Protein AF-A0A938N6X1-F1 (afdb_monomer_lite)

Foldseek 3Di:
DQDAQDPPPSHRDAVVVAFDDWQFKWFAALPPGDTDWQHDPRRHDPPQWDQDPPPRDIDGSRNTHIDTHVVCVVVPPQLDAQLLPDPPDDNVVSLVVNVVCCVPPVPSNVVNDDPDDDPVSVVSSVCVVLVVLVVVLVVVLVVLVVVVVVVVVVPVPDDPDDDPCPVVSVVVNCCSNVVSVVVSVVVVVVVVVCCVVVPPPVVPPPDPPPPPPPPDPDDDDDDDDDDDDDDDDDDPPPPVVVVVVVVVVVVVVVCVVVVVVVVVDDDDPDDPPPPVCVVPPPPVVVVVVVPPPPPPPVVVVVVVCVVVVVVVVVVVVVVVVVVVD

pLDDT: mean 72.82, std 18.48, range [34.38, 98.12]

Radius of gyration: 33.14 Å; chains: 1; bounding box: 89×48×92 Å

Sequence (325 aa):
MRPGPCPECGEPFNPRTAVFERFSAHFCCPHCLEAYWGNGTDGLPDPPEFTCARCSGAVRLEEMVLRPAPGQEGREIRMDLHPFENATKGTLRRTWNTISMAISDPVRLGRSLPPRPDLMQAAIFVAIIVGVGVCTSLIPTIVGLVFQLIAVGSIDVLSMQRSDGEWMIFALSGATVVGPMLYLGVLAVLVAFVLCIVQPRERDAPMPEHVAQSSEPSAQTSELGAPTSEHAAPARDHVGARRELILRRVAACWCYASGVAALGALPCVGACALPLVVFMAPRVLFEQLAGVGVLKRTTAKILTLVCTGLVLATIVWMFFAVAMN

Secondary structure (DSSP, 8-state):
-PPPPPTTT-PPP-GGG----TTSEEEE-TTT--EEE--STTSS-SSSEEE-TTT--EEEGGGPEEEEPTT-TT----SS--GGG-TTS-HHHHHHHHHHHHHH-HHHHHHTS-SS--HHHHHHHHHHHHHHHHHHHHHHHHHHHHHHHHHHHHHTTT-----TTHHHHHHHHHHHHHHHHHHHHHHHHHHHHHHHHHS--GGGS--------------------------------HHHHHHHHHHHHHHHHHHHHHHHHHHT--S-TTS---TTSTTT-TTHHHHHHTTSTTS-HHHHHHHHHHHHHHHHHHHHHHHHHHHT-

Structure (mmCIF, N/CA/C/O backbone):
data_AF-A0A938N6X1-F1
#
_entry.id   AF-A0A938N6X1-F1
#
loop_
_atom_site.group_PDB
_atom_site.id
_atom_site.type_symbol
_atom_site.label_atom_id
_atom_site.label_alt_id
_atom_site.label_comp_id
_atom_site.label_asym_id
_atom_site.label_entity_id
_atom_site.label_seq_id
_atom_site.pdbx_PDB_ins_code
_atom_site.Cartn_x
_atom_site.Cartn_y
_atom_site.Cartn_z
_atom_site.occupancy
_atom_site.B_iso_or_equiv
_atom_site.auth_seq_id
_atom_site.auth_comp_id
_atom_site.auth_asym_id
_atom_site.auth_atom_id
_atom_site.pdbx_PDB_model_num
ATOM 1 N N . MET A 1 1 ? -24.170 0.163 20.188 1.00 54.47 1 MET A N 1
ATOM 2 C CA . MET A 1 1 ? -24.640 -1.180 19.785 1.00 54.47 1 MET A CA 1
ATOM 3 C C . MET A 1 1 ? -23.511 -2.156 20.039 1.00 54.47 1 MET A C 1
ATOM 5 O O . MET A 1 1 ? -22.367 -1.736 19.907 1.00 54.47 1 MET A O 1
ATOM 9 N N . ARG A 1 2 ? -23.795 -3.410 20.419 1.00 66.69 2 ARG A N 1
ATOM 10 C CA . ARG A 1 2 ? -22.747 -4.439 20.367 1.00 66.69 2 ARG A CA 1
ATOM 11 C C . ARG A 1 2 ? -22.293 -4.552 18.907 1.00 66.69 2 ARG A C 1
ATOM 13 O O . ARG A 1 2 ? -23.175 -4.607 18.046 1.00 66.69 2 ARG A O 1
ATOM 20 N N . PRO A 1 3 ? -20.984 -4.512 18.615 1.00 72.06 3 PRO A N 1
ATOM 21 C CA . PRO A 1 3 ? -20.513 -4.785 17.267 1.00 72.06 3 PRO A CA 1
ATOM 22 C C . PRO A 1 3 ? -21.060 -6.152 16.843 1.00 72.06 3 PRO A C 1
ATOM 24 O O . PRO A 1 3 ? -21.017 -7.111 17.616 1.00 72.06 3 PRO A O 1
ATOM 27 N N . GLY A 1 4 ? -21.676 -6.205 15.661 1.00 77.69 4 GLY A N 1
ATOM 28 C CA . GLY A 1 4 ? -22.181 -7.457 15.108 1.00 77.69 4 GLY A CA 1
ATOM 29 C C . GLY A 1 4 ? -21.041 -8.453 14.858 1.00 77.69 4 GLY A C 1
ATOM 30 O O . GLY A 1 4 ? -19.868 -8.069 14.913 1.00 77.69 4 GLY A O 1
ATOM 31 N N . PRO A 1 5 ? -21.364 -9.726 14.577 1.00 81.75 5 PRO A N 1
ATOM 32 C CA . PRO A 1 5 ? -20.367 -10.668 14.083 1.00 81.75 5 PRO A CA 1
ATOM 33 C C . PRO A 1 5 ? -19.653 -10.086 12.858 1.00 81.75 5 PRO A C 1
ATOM 35 O O . PRO A 1 5 ? -20.256 -9.358 12.062 1.00 81.75 5 PRO A O 1
ATOM 38 N N . CYS A 1 6 ? -18.362 -10.385 12.726 1.00 72.25 6 CYS A N 1
ATOM 39 C CA . CYS A 1 6 ? -17.561 -9.916 11.604 1.00 72.25 6 CYS A CA 1
ATOM 40 C C . CYS A 1 6 ? -18.217 -10.355 10.280 1.00 72.25 6 CYS A C 1
ATOM 42 O O . CYS A 1 6 ? -18.489 -11.545 10.119 1.00 72.25 6 CYS A O 1
ATOM 44 N N . PRO A 1 7 ? -18.463 -9.450 9.314 1.00 68.44 7 PRO A N 1
ATOM 45 C CA . PRO A 1 7 ? -19.134 -9.810 8.065 1.00 68.44 7 PRO A CA 1
ATOM 46 C C . PRO A 1 7 ? -18.300 -10.749 7.180 1.00 68.44 7 PRO A C 1
ATOM 48 O O . PRO A 1 7 ? -18.860 -11.396 6.302 1.00 68.44 7 PRO A O 1
ATOM 51 N N . GLU A 1 8 ? -16.980 -10.836 7.396 1.00 63.03 8 GLU A N 1
ATOM 52 C CA . GLU A 1 8 ? -16.100 -11.719 6.622 1.00 63.03 8 GLU A CA 1
ATOM 53 C C . GLU A 1 8 ? -16.054 -13.157 7.160 1.00 63.03 8 GLU A C 1
ATOM 55 O O . GLU A 1 8 ? -16.122 -14.098 6.374 1.00 63.03 8 GLU A O 1
ATOM 60 N N . CYS A 1 9 ? -15.939 -13.349 8.480 1.00 81.81 9 CYS A N 1
ATOM 61 C CA . CYS A 1 9 ? -15.772 -14.683 9.079 1.00 81.81 9 CYS A CA 1
ATOM 62 C C . CYS A 1 9 ? -16.961 -15.158 9.927 1.00 81.81 9 CYS A C 1
ATOM 64 O O . CYS A 1 9 ? -17.004 -16.324 10.309 1.00 81.81 9 CYS A O 1
ATOM 66 N N . GLY A 1 10 ? -17.917 -14.283 10.246 1.00 87.56 10 GLY A N 1
ATOM 67 C CA . GLY A 1 10 ? -19.046 -14.583 11.133 1.00 87.56 10 GLY A CA 1
ATOM 68 C C . GLY A 1 10 ? -18.677 -14.705 12.616 1.00 87.56 10 GLY A C 1
ATOM 69 O O . GLY A 1 10 ? -19.560 -14.913 13.446 1.00 87.56 10 GLY A O 1
ATOM 70 N N . GLU A 1 11 ? -17.398 -14.562 12.969 1.00 86.00 11 GLU A N 1
ATOM 71 C CA . GLU A 1 11 ? -16.931 -14.671 14.349 1.00 86.00 11 GLU A CA 1
ATOM 72 C C . GLU A 1 11 ? -17.380 -13.446 15.168 1.00 86.00 11 GLU A C 1
ATOM 74 O O . GLU A 1 11 ? -17.342 -12.314 14.659 1.00 86.00 11 GLU A O 1
ATOM 79 N N . PRO A 1 12 ? -17.853 -13.629 16.417 1.00 86.31 12 PRO A N 1
ATOM 80 C CA . PRO A 1 12 ? -18.215 -12.510 17.274 1.00 86.31 12 PRO A CA 1
ATOM 81 C C . PRO A 1 12 ? -16.991 -11.633 17.549 1.00 86.31 12 PRO A C 1
ATOM 83 O O . PRO A 1 12 ? -15.890 -12.125 17.786 1.00 86.31 12 PRO A O 1
ATOM 86 N N . PHE A 1 13 ? -17.190 -10.316 17.536 1.00 86.56 13 PHE A N 1
ATOM 87 C CA . PHE A 1 13 ? -16.120 -9.369 17.822 1.00 86.56 13 PHE A CA 1
ATOM 88 C C . PHE A 1 13 ? -15.574 -9.574 19.245 1.00 86.56 13 PHE A C 1
ATOM 90 O O . PHE A 1 13 ? -16.317 -9.430 20.217 1.00 86.56 13 PHE A O 1
ATOM 97 N N . ASN A 1 14 ? -14.276 -9.870 19.363 1.00 89.44 14 ASN A N 1
ATOM 98 C CA . ASN A 1 14 ? -13.581 -9.996 20.641 1.00 89.44 14 ASN A CA 1
ATOM 99 C C . ASN A 1 14 ? -12.681 -8.767 20.888 1.00 89.44 14 ASN A C 1
ATOM 101 O O . ASN A 1 14 ? -11.681 -8.593 20.189 1.00 89.44 14 ASN A O 1
ATOM 105 N N . PRO A 1 15 ? -12.973 -7.924 21.895 1.00 90.88 15 PRO A N 1
ATOM 106 C CA . PRO A 1 15 ? -12.164 -6.742 22.185 1.00 90.88 15 PRO A CA 1
ATOM 107 C C . PRO A 1 15 ? -10.729 -7.074 22.612 1.00 90.88 15 PRO A C 1
ATOM 109 O O . PRO A 1 15 ? -9.846 -6.249 22.414 1.00 90.88 15 PRO A O 1
ATOM 112 N N . ARG A 1 16 ? -10.470 -8.271 23.164 1.00 90.88 16 ARG A N 1
ATOM 113 C CA . ARG A 1 16 ? -9.125 -8.669 23.624 1.00 90.88 16 ARG A CA 1
ATOM 114 C C . ARG A 1 16 ? -8.123 -8.869 22.499 1.00 90.88 16 ARG A C 1
ATOM 116 O O . ARG A 1 16 ? -6.926 -8.776 22.737 1.00 90.88 16 ARG A O 1
ATOM 123 N N . THR A 1 17 ? -8.597 -9.206 21.304 1.00 87.31 17 THR A N 1
ATOM 124 C CA . THR A 1 17 ? -7.723 -9.426 20.144 1.00 87.31 17 THR A CA 1
ATOM 125 C C . THR A 1 17 ? -7.447 -8.136 19.380 1.00 87.31 17 THR A C 1
ATOM 127 O O . THR A 1 17 ? -6.615 -8.130 18.476 1.00 87.31 17 THR A O 1
ATOM 130 N N . ALA A 1 18 ? -8.153 -7.053 19.708 1.00 86.00 18 ALA A N 1
ATOM 131 C CA . ALA A 1 18 ? -7.976 -5.754 19.084 1.00 86.00 18 ALA A CA 1
ATOM 132 C C . ALA A 1 18 ? -7.011 -4.891 19.909 1.00 86.00 18 ALA A C 1
ATOM 134 O O . ALA A 1 18 ? -7.101 -4.833 21.133 1.00 86.00 18 ALA A O 1
ATOM 135 N N . VAL A 1 19 ? -6.101 -4.200 19.220 1.00 85.56 19 VAL A N 1
ATOM 136 C CA . VAL A 1 19 ? -5.216 -3.194 19.818 1.00 85.56 19 VAL A CA 1
ATOM 137 C C . VAL A 1 19 ? -5.804 -1.821 19.527 1.00 85.56 19 VAL A C 1
ATOM 139 O O . VAL A 1 19 ? -6.083 -1.498 18.370 1.00 85.56 19 VAL A O 1
ATOM 142 N N . PHE A 1 20 ? -5.985 -1.014 20.568 1.00 89.25 20 PHE A N 1
ATOM 143 C CA . PHE A 1 20 ? -6.522 0.337 20.454 1.00 89.25 20 PHE A CA 1
ATOM 144 C C . PHE A 1 20 ? -5.433 1.366 20.764 1.00 89.25 20 PHE A C 1
ATOM 146 O O . PHE A 1 20 ? -4.542 1.145 21.583 1.00 89.25 20 PHE A O 1
ATOM 153 N N . GLU A 1 21 ? -5.507 2.538 20.134 1.00 87.81 21 GLU A N 1
ATOM 154 C CA . GLU A 1 21 ? -4.720 3.686 20.590 1.00 87.81 21 GLU A CA 1
ATOM 155 C C . GLU A 1 21 ? -5.235 4.092 21.984 1.00 87.81 21 GLU A C 1
ATOM 157 O O . GLU A 1 21 ? -6.446 4.067 22.235 1.00 87.81 21 GLU A O 1
ATOM 162 N N . ARG A 1 22 ? -4.345 4.437 22.923 1.00 93.31 22 ARG A N 1
ATOM 163 C CA . ARG A 1 22 ? -4.772 4.814 24.282 1.00 93.31 22 ARG A CA 1
ATOM 164 C C . ARG A 1 22 ? -5.777 5.959 24.228 1.00 93.31 22 ARG A C 1
ATOM 166 O O . ARG A 1 22 ? -5.583 6.921 23.490 1.00 93.31 22 ARG A O 1
ATOM 173 N N . PHE A 1 23 ? -6.837 5.846 25.024 1.00 92.44 23 PHE A N 1
ATOM 174 C CA . PHE A 1 23 ? -7.937 6.817 25.072 1.00 92.44 23 PHE A CA 1
ATOM 175 C C . PHE A 1 23 ? -8.712 7.008 23.751 1.00 92.44 23 PHE A C 1
ATOM 177 O O . PHE A 1 23 ? -9.479 7.959 23.632 1.00 92.44 23 PHE A O 1
ATOM 184 N N . SER A 1 24 ? -8.559 6.127 22.756 1.00 90.06 24 SER A N 1
ATOM 185 C CA . SER A 1 24 ? -9.310 6.236 21.490 1.00 90.06 24 SER A CA 1
ATOM 186 C C . SER A 1 24 ? -10.722 5.648 21.554 1.00 90.06 24 SER A C 1
ATOM 188 O O . SER A 1 24 ? -11.599 6.054 20.788 1.00 90.06 24 SER A O 1
ATOM 190 N N . ALA A 1 25 ? -10.963 4.725 22.487 1.00 92.94 25 ALA A N 1
ATOM 191 C CA . ALA A 1 25 ? -12.238 4.048 22.667 1.00 92.94 25 ALA A CA 1
ATOM 192 C C . ALA A 1 25 ? -12.716 4.115 24.125 1.00 92.94 25 ALA A C 1
ATOM 194 O O . ALA A 1 25 ? -11.935 4.023 25.076 1.00 92.94 25 ALA A O 1
ATOM 195 N N . HIS A 1 26 ? -14.028 4.257 24.277 1.00 94.69 26 HIS A N 1
ATOM 196 C CA . HIS A 1 26 ? -14.768 4.055 25.511 1.00 94.69 26 HIS A CA 1
ATOM 197 C C . HIS A 1 26 ? -15.289 2.625 25.566 1.00 94.69 26 HIS A C 1
ATOM 199 O O . HIS A 1 26 ? -15.978 2.159 24.655 1.00 94.69 26 HIS A O 1
ATOM 205 N N . PHE A 1 27 ? -15.034 1.967 26.685 1.00 95.94 27 PHE A N 1
ATOM 206 C CA . PHE A 1 27 ? -15.600 0.673 27.018 1.00 95.94 27 PHE A CA 1
ATOM 207 C C . PHE A 1 27 ? -16.792 0.928 27.935 1.00 95.94 27 PHE A C 1
ATOM 209 O O . PHE A 1 27 ? -16.629 1.267 29.105 1.00 95.94 27 PHE A O 1
ATOM 216 N N . CYS A 1 28 ? -18.006 0.845 27.397 1.00 96.31 28 CYS A N 1
ATOM 217 C CA . CYS A 1 28 ? -19.222 1.123 28.151 1.00 96.31 28 CYS A CA 1
ATOM 218 C C . CYS A 1 28 ? -19.734 -0.138 28.856 1.00 96.31 28 CYS A C 1
ATOM 220 O O . CYS A 1 28 ? -19.868 -1.195 28.232 1.00 96.31 28 CYS A O 1
ATOM 222 N N . CYS A 1 29 ? -20.088 -0.012 30.137 1.00 96.69 29 CYS A N 1
ATOM 223 C CA . CYS A 1 29 ? -20.754 -1.068 30.900 1.00 96.69 29 CYS A CA 1
ATOM 224 C C . CYS A 1 29 ? -22.058 -1.507 30.199 1.00 96.69 29 CYS A C 1
ATOM 226 O O . CYS A 1 29 ? -22.865 -0.645 29.835 1.00 96.69 29 CYS A O 1
ATOM 228 N N . PRO A 1 30 ? -22.325 -2.817 30.038 1.00 95.31 30 PRO A N 1
ATOM 229 C CA . PRO A 1 30 ? -23.520 -3.294 29.341 1.00 95.31 30 PRO A CA 1
ATOM 230 C C . PRO A 1 30 ? -24.832 -2.961 30.067 1.00 95.31 30 PRO A C 1
ATOM 232 O O . PRO A 1 30 ? -25.877 -2.906 29.426 1.00 95.31 30 PRO A O 1
ATOM 235 N N . HIS A 1 31 ? -24.791 -2.720 31.383 1.00 96.12 31 HIS A N 1
ATOM 236 C CA . HIS A 1 31 ? -25.989 -2.495 32.199 1.00 96.12 31 HIS A CA 1
ATOM 237 C C . HIS A 1 31 ? -26.395 -1.022 32.308 1.00 96.12 31 HIS A C 1
ATOM 239 O O . HIS A 1 31 ? -27.578 -0.707 32.248 1.00 96.12 31 HIS A O 1
ATOM 245 N N . CYS A 1 32 ? -25.429 -0.117 32.494 1.00 96.88 32 CYS A N 1
ATOM 246 C CA . CYS A 1 32 ? -25.698 1.306 32.749 1.00 96.88 32 CYS A CA 1
ATOM 247 C C . CYS A 1 32 ? -25.023 2.263 31.758 1.00 96.88 32 CYS A C 1
ATOM 249 O O . CYS A 1 32 ? -25.192 3.474 31.882 1.00 96.88 32 CYS A O 1
ATOM 251 N N . LEU A 1 33 ? -24.271 1.730 30.786 1.00 96.00 33 LEU A N 1
ATOM 252 C CA . LEU A 1 33 ? -23.524 2.482 29.772 1.00 96.00 33 LEU A CA 1
ATOM 253 C C . LEU A 1 33 ? -22.454 3.438 30.322 1.00 96.00 33 LEU A C 1
ATOM 255 O O . LEU A 1 33 ? -21.946 4.267 29.570 1.00 96.00 33 LEU A O 1
ATOM 259 N N . GLU A 1 34 ? -22.071 3.292 31.593 1.00 97.50 34 GLU A N 1
ATOM 260 C CA . GLU A 1 34 ? -20.947 4.026 32.177 1.00 97.50 34 GLU A CA 1
ATOM 261 C C . GLU A 1 34 ? -19.672 3.750 31.375 1.00 97.50 34 GLU A C 1
ATOM 263 O O . GLU A 1 34 ? -19.360 2.588 31.099 1.00 97.50 34 GLU A O 1
ATOM 268 N N . ALA A 1 35 ? -18.977 4.807 30.955 1.00 96.62 35 ALA A N 1
ATOM 269 C CA . ALA A 1 35 ? -17.838 4.716 30.054 1.00 96.62 35 ALA A CA 1
ATOM 270 C C . ALA A 1 35 ? -16.519 4.614 30.823 1.00 96.62 35 ALA A C 1
ATOM 272 O O . ALA A 1 35 ? -16.223 5.437 31.686 1.00 96.62 35 ALA A O 1
ATOM 273 N N . TYR A 1 36 ? -15.702 3.635 30.447 1.00 96.94 36 TYR A N 1
ATOM 274 C CA . TYR A 1 36 ? -14.356 3.439 30.968 1.00 96.94 36 TYR A CA 1
ATOM 275 C C . TYR A 1 36 ? -13.332 3.674 29.865 1.00 96.94 36 TYR A C 1
ATOM 277 O O . TYR A 1 36 ? -13.541 3.294 28.711 1.00 96.94 36 TYR A O 1
ATOM 285 N N . TRP A 1 37 ? -12.222 4.314 30.218 1.00 96.00 37 TRP A N 1
ATOM 286 C CA . TRP A 1 37 ? -11.156 4.633 29.279 1.00 96.00 37 TRP A CA 1
ATOM 287 C C . TRP A 1 37 ? -10.163 3.481 29.153 1.00 96.00 37 TRP A C 1
ATOM 289 O O . TRP A 1 37 ? -9.738 2.906 30.153 1.00 96.00 37 TRP A O 1
ATOM 299 N N . GLY A 1 38 ? -9.747 3.195 27.920 1.00 94.00 38 GLY A N 1
ATOM 300 C CA . GLY A 1 38 ? -8.640 2.287 27.641 1.00 94.00 38 GLY A CA 1
ATOM 301 C C . GLY A 1 38 ? -7.286 2.916 27.970 1.00 94.00 38 GLY A C 1
ATOM 302 O O . GLY A 1 38 ? -6.684 3.578 27.120 1.00 94.00 38 GLY A O 1
ATOM 303 N N . ASN A 1 39 ? -6.834 2.752 29.212 1.00 94.69 39 ASN A N 1
ATOM 304 C CA . ASN A 1 39 ? -5.593 3.324 29.750 1.00 94.69 39 ASN A CA 1
ATOM 305 C C . ASN A 1 39 ? -4.397 2.352 29.730 1.00 94.69 39 ASN A C 1
ATOM 307 O O . ASN A 1 39 ? -3.264 2.792 29.943 1.00 94.69 39 ASN A O 1
ATOM 311 N N . GLY A 1 40 ? -4.635 1.065 29.471 1.00 94.06 40 GLY A N 1
ATOM 312 C CA . GLY A 1 40 ? -3.613 0.027 29.398 1.00 94.06 40 GLY A CA 1
ATOM 313 C C . GLY A 1 40 ? -2.625 0.231 28.249 1.00 94.06 40 GLY A C 1
ATOM 314 O O . GLY A 1 40 ? -2.785 1.101 27.385 1.00 94.06 40 GLY A O 1
ATOM 315 N N . THR A 1 41 ? -1.575 -0.590 28.218 1.00 91.44 41 THR A N 1
ATOM 316 C CA . THR A 1 41 ? -0.546 -0.527 27.166 1.00 91.44 41 THR A CA 1
ATOM 317 C C . THR A 1 41 ? -1.128 -0.684 25.769 1.00 91.44 41 THR A C 1
ATOM 319 O O . THR A 1 41 ? -0.725 0.061 24.879 1.00 91.44 41 THR A O 1
ATOM 322 N N . ASP A 1 42 ? -2.136 -1.544 25.636 1.00 90.75 42 ASP A N 1
ATOM 323 C CA . ASP A 1 42 ? -2.787 -1.898 24.370 1.00 90.75 42 ASP A CA 1
ATOM 324 C C . ASP A 1 42 ? -4.069 -1.083 24.111 1.00 90.75 42 ASP A C 1
ATOM 326 O O . ASP A 1 42 ? -4.888 -1.442 23.266 1.00 90.75 42 ASP A O 1
ATOM 330 N N . GLY A 1 43 ? -4.285 -0.011 24.888 1.00 93.75 43 GLY A N 1
ATOM 331 C CA . GLY A 1 43 ? -5.501 0.804 24.826 1.00 93.75 43 GLY A CA 1
ATOM 332 C C . GLY A 1 43 ? -6.752 0.093 25.350 1.00 93.75 43 GLY A C 1
ATOM 333 O O . GLY A 1 43 ? -7.865 0.521 25.055 1.00 93.75 43 GLY A O 1
ATOM 334 N N . LEU A 1 44 ? -6.580 -0.977 26.129 1.00 95.88 44 LEU A N 1
ATOM 335 C CA . LEU A 1 44 ? -7.646 -1.686 26.840 1.00 95.88 44 LEU A CA 1
ATOM 336 C C . LEU A 1 44 ? -7.785 -1.162 28.283 1.00 95.88 44 LEU A C 1
ATOM 338 O O . LEU A 1 44 ? -6.833 -0.579 28.807 1.00 95.88 44 LEU A O 1
ATOM 342 N N . PRO A 1 45 ? -8.942 -1.337 28.944 1.00 96.06 45 PRO A N 1
ATOM 343 C CA . PRO A 1 45 ? -9.077 -1.091 30.376 1.00 96.06 45 PRO A CA 1
ATOM 344 C C . PRO A 1 45 ? -8.196 -2.065 31.165 1.00 96.06 45 PRO A C 1
ATOM 346 O O . PRO A 1 45 ? -8.221 -3.270 30.908 1.00 96.06 45 PRO A O 1
ATOM 349 N N . ASP A 1 46 ? -7.439 -1.545 32.126 1.00 95.44 46 ASP A N 1
ATOM 350 C CA . ASP A 1 46 ? -6.644 -2.342 33.061 1.00 95.44 46 ASP A CA 1
ATOM 351 C C . ASP A 1 46 ? -7.175 -2.111 34.490 1.00 95.44 46 ASP A C 1
ATOM 353 O O . ASP A 1 46 ? -7.091 -0.975 34.979 1.00 95.44 46 ASP A O 1
ATOM 357 N N . PRO A 1 47 ? -7.780 -3.117 35.159 1.00 95.75 47 PRO A N 1
ATOM 358 C CA . PRO A 1 47 ? -7.853 -4.544 34.799 1.00 95.75 47 PRO A CA 1
ATOM 359 C C . PRO A 1 47 ? -8.954 -4.910 33.771 1.00 95.75 47 PRO A C 1
ATOM 361 O O . PRO A 1 47 ? -9.937 -4.179 33.633 1.00 95.75 47 PRO A O 1
ATOM 364 N N . PRO A 1 48 ? -8.856 -6.082 33.099 1.00 94.50 48 PRO A N 1
ATOM 365 C CA . PRO A 1 48 ? -9.834 -6.538 32.095 1.00 94.50 48 PRO A CA 1
ATOM 366 C C . PRO A 1 48 ? -11.179 -7.006 32.682 1.00 94.50 48 PRO A C 1
ATOM 368 O O . PRO A 1 48 ? -12.156 -7.159 31.950 1.00 94.50 48 PRO A O 1
ATOM 371 N N . GLU A 1 49 ? -11.240 -7.255 33.990 1.00 97.31 49 GLU A N 1
ATOM 372 C CA . GLU A 1 49 ? -12.471 -7.551 34.725 1.00 97.31 49 GLU A CA 1
ATOM 373 C C . GLU A 1 49 ? -12.542 -6.614 35.928 1.00 97.31 49 GLU A C 1
ATOM 375 O O . GLU A 1 49 ? -11.591 -6.525 36.708 1.00 97.31 49 GLU A O 1
ATOM 380 N N . PHE A 1 50 ? -13.653 -5.896 36.076 1.00 97.19 50 PHE A N 1
ATOM 381 C CA . PHE A 1 50 ? -13.832 -4.949 37.173 1.00 97.19 50 PHE A CA 1
ATOM 382 C C . PHE A 1 50 ? -15.307 -4.784 37.543 1.00 97.19 50 PHE A C 1
ATOM 384 O O . PHE A 1 50 ? -16.217 -5.134 36.791 1.00 97.19 50 PHE A O 1
ATOM 391 N N . THR A 1 51 ? -15.558 -4.223 38.722 1.00 98.12 51 THR A N 1
ATOM 392 C CA . THR A 1 51 ? -16.912 -3.915 39.189 1.00 98.12 51 THR A CA 1
ATOM 393 C C . THR A 1 51 ? -17.305 -2.510 38.747 1.00 98.12 51 THR A C 1
ATOM 395 O O . THR A 1 51 ? -16.613 -1.539 39.055 1.00 98.12 51 THR A O 1
ATOM 398 N N . CYS A 1 52 ? -18.420 -2.376 38.028 1.00 98.12 52 CYS A N 1
ATOM 399 C CA . CYS A 1 52 ? -18.885 -1.079 37.548 1.00 98.12 52 CYS A CA 1
ATOM 400 C C . CYS A 1 52 ? -19.214 -0.139 38.719 1.00 98.12 52 CYS A C 1
ATOM 402 O O . CYS A 1 52 ? -20.065 -0.444 39.551 1.00 98.12 52 CYS A O 1
ATOM 404 N N . ALA A 1 53 ? -18.599 1.044 38.742 1.00 97.50 53 ALA A N 1
ATOM 405 C CA . ALA A 1 53 ? -18.773 2.048 39.795 1.00 97.50 53 ALA A CA 1
ATOM 406 C C . ALA A 1 53 ? -20.221 2.550 39.959 1.00 97.50 53 ALA A C 1
ATOM 408 O O . ALA A 1 53 ? -20.596 2.992 41.041 1.00 97.50 53 ALA A O 1
ATOM 409 N N . ARG A 1 54 ? -21.041 2.484 38.900 1.00 97.88 54 ARG A N 1
ATOM 410 C CA . ARG A 1 54 ? -22.420 2.989 38.915 1.00 97.88 54 ARG A CA 1
ATOM 411 C C . ARG A 1 54 ? -23.455 1.927 39.274 1.00 97.88 54 ARG A C 1
ATOM 413 O O . ARG A 1 54 ? -24.350 2.204 40.062 1.00 97.88 54 ARG A O 1
ATOM 420 N N . CYS A 1 55 ? -23.368 0.735 38.682 1.00 97.81 55 CYS A N 1
ATOM 421 C CA . CYS A 1 55 ? -24.359 -0.326 38.897 1.00 97.81 55 CYS A CA 1
ATOM 422 C C . CYS A 1 55 ? -23.876 -1.454 39.817 1.00 97.81 55 CYS A C 1
ATOM 424 O O . CYS A 1 55 ? -24.645 -2.371 40.084 1.00 97.81 55 CYS A O 1
ATOM 426 N N . SER A 1 56 ? -22.623 -1.425 40.285 1.00 97.81 56 SER A N 1
ATOM 427 C CA . SER A 1 56 ? -21.983 -2.455 41.127 1.00 97.81 56 SER A CA 1
ATOM 428 C C . SER A 1 56 ? -21.948 -3.879 40.547 1.00 97.81 56 SER A C 1
ATOM 430 O O . SER A 1 56 ? -21.550 -4.817 41.230 1.00 97.81 56 SER A O 1
ATOM 432 N N . GLY A 1 57 ? -22.328 -4.056 39.279 1.00 97.62 57 GLY A N 1
ATOM 433 C CA . GLY A 1 57 ? -22.235 -5.338 38.582 1.00 97.62 57 GLY A CA 1
ATOM 434 C C . GLY A 1 57 ? -20.792 -5.650 38.190 1.00 97.62 57 GLY A C 1
ATOM 435 O O . GLY A 1 57 ? -20.043 -4.740 37.826 1.00 97.62 57 GLY A O 1
ATOM 436 N N . ALA A 1 58 ? -20.411 -6.927 38.249 1.00 97.88 58 ALA A N 1
ATOM 437 C CA . ALA A 1 58 ? -19.161 -7.399 37.665 1.00 97.88 58 ALA A CA 1
ATOM 438 C C . ALA A 1 58 ? -19.254 -7.295 36.138 1.00 97.88 58 ALA A C 1
ATOM 440 O O . ALA A 1 58 ? -20.211 -7.788 35.544 1.00 97.88 58 ALA A O 1
ATOM 441 N N . VAL A 1 59 ? -18.284 -6.629 35.517 1.00 97.44 59 VAL A N 1
ATOM 442 C CA . VAL A 1 59 ? -18.222 -6.424 34.069 1.00 97.44 59 VAL A CA 1
ATOM 443 C C . VAL A 1 59 ? -16.921 -7.014 33.556 1.00 97.44 59 VAL A C 1
ATOM 445 O O . VAL A 1 59 ? -15.840 -6.714 34.068 1.00 97.44 59 VAL A O 1
ATOM 448 N N . ARG A 1 60 ? -17.036 -7.842 32.520 1.00 97.00 60 ARG A N 1
ATOM 449 C CA . ARG A 1 60 ? -15.890 -8.363 31.779 1.00 97.00 60 ARG A CA 1
ATOM 450 C C . ARG A 1 60 ? -15.740 -7.639 30.454 1.00 97.00 60 ARG A C 1
ATOM 452 O O . ARG A 1 60 ? -16.740 -7.262 29.840 1.00 97.00 60 ARG A O 1
ATOM 459 N N . LEU A 1 61 ? -14.500 -7.468 30.009 1.00 95.25 61 LEU A N 1
ATOM 460 C CA . LEU A 1 61 ? -14.158 -6.738 28.792 1.00 95.25 61 LEU A CA 1
ATOM 461 C C . LEU A 1 61 ? -14.931 -7.210 27.547 1.00 95.25 61 LEU A C 1
ATOM 463 O O . LEU A 1 61 ? -15.311 -6.383 26.721 1.00 95.25 61 LEU A O 1
ATOM 467 N N . GLU A 1 62 ? -15.211 -8.508 27.418 1.00 94.69 62 GLU A N 1
ATOM 468 C CA . GLU A 1 62 ? -15.912 -9.097 26.265 1.00 94.69 62 GLU A CA 1
ATOM 469 C C . GLU A 1 62 ? -17.399 -8.726 26.214 1.00 94.69 62 GLU A C 1
ATOM 471 O O . GLU A 1 62 ? -18.025 -8.779 25.156 1.00 94.69 62 GLU A O 1
ATOM 476 N N . GLU A 1 63 ? -17.979 -8.343 27.350 1.00 93.50 63 GLU A N 1
ATOM 477 C CA . GLU A 1 63 ? -19.391 -7.974 27.454 1.00 93.50 63 GLU A CA 1
ATOM 478 C C . GLU A 1 63 ? -19.623 -6.475 27.227 1.00 93.50 63 GLU A C 1
ATOM 480 O O . GLU A 1 63 ? -20.769 -6.043 27.032 1.00 93.50 63 GLU A O 1
ATOM 485 N N . MET A 1 64 ? -18.548 -5.681 27.251 1.00 94.06 64 MET A N 1
ATOM 486 C CA . MET A 1 64 ? -18.597 -4.227 27.149 1.00 94.06 64 MET A CA 1
ATOM 487 C C . MET A 1 64 ? -18.967 -3.768 25.740 1.00 94.06 64 MET A C 1
ATOM 489 O O . MET A 1 64 ? -18.580 -4.345 24.724 1.00 94.06 64 MET A O 1
ATOM 493 N N . VAL A 1 65 ? -19.713 -2.669 25.672 1.00 92.94 65 VAL A N 1
ATOM 494 C CA . VAL A 1 65 ? -20.056 -2.025 24.403 1.00 92.94 65 VAL A CA 1
ATOM 495 C C . VAL A 1 65 ? -18.983 -0.994 24.091 1.00 92.94 65 VAL A C 1
A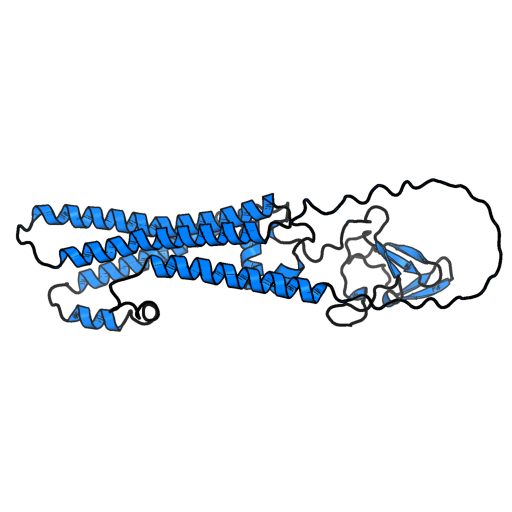TOM 497 O O . VAL A 1 65 ? -18.839 -0.026 24.832 1.00 92.94 65 VAL A O 1
ATOM 500 N N . LEU A 1 66 ? -18.259 -1.160 22.986 1.00 92.38 66 LEU A N 1
ATOM 501 C CA . LEU A 1 66 ? -17.305 -0.143 22.554 1.00 92.38 66 LEU A CA 1
ATOM 502 C C . LEU A 1 66 ? -18.016 1.040 21.905 1.00 92.38 66 LEU A C 1
ATOM 504 O O . LEU A 1 66 ? -18.951 0.881 21.112 1.00 92.38 66 LEU A O 1
ATOM 508 N N . ARG A 1 67 ? -17.535 2.236 22.225 1.00 91.19 67 ARG A N 1
ATOM 509 C CA . ARG A 1 67 ? -17.849 3.474 21.515 1.00 91.19 67 ARG A CA 1
ATOM 510 C C . ARG A 1 67 ? -16.546 4.216 21.229 1.00 91.19 67 ARG A C 1
ATOM 512 O O . ARG A 1 67 ? -15.648 4.165 22.064 1.00 91.19 67 ARG A O 1
ATOM 519 N N . PRO A 1 68 ? -16.410 4.901 20.089 1.00 90.25 68 PRO A N 1
ATOM 520 C CA . PRO A 1 68 ? -15.300 5.829 19.908 1.00 90.25 68 PRO A CA 1
ATOM 521 C C . PRO A 1 68 ? -15.345 6.905 21.001 1.00 90.25 68 PRO A C 1
ATOM 523 O O . PRO A 1 68 ? -16.425 7.293 21.457 1.00 90.25 68 PRO A O 1
ATOM 526 N N . ALA A 1 69 ? -14.174 7.359 21.445 1.00 90.88 69 ALA A N 1
ATOM 527 C CA . ALA A 1 69 ? -14.085 8.476 22.376 1.00 90.88 69 ALA A CA 1
ATOM 528 C C . ALA A 1 69 ? -14.707 9.747 21.756 1.00 90.88 69 ALA A C 1
ATOM 530 O O . ALA A 1 69 ? -14.627 9.939 20.537 1.00 90.88 69 ALA A O 1
ATOM 531 N N . PRO A 1 70 ? -15.318 10.637 22.558 1.00 88.44 70 PRO A N 1
ATOM 532 C CA . PRO A 1 70 ? -15.885 11.883 22.056 1.00 88.44 70 PRO A CA 1
ATOM 533 C C . PRO A 1 70 ? -14.800 12.706 21.350 1.00 88.44 70 PRO A C 1
ATOM 535 O O . PRO A 1 70 ? -13.682 12.845 21.845 1.00 88.44 70 PRO A O 1
ATOM 538 N N . GLY A 1 71 ? -15.116 13.217 20.160 1.00 87.56 71 GLY A N 1
ATOM 539 C CA . GLY A 1 71 ? -14.150 13.905 19.293 1.00 87.56 71 GLY A CA 1
ATOM 540 C C . GLY A 1 71 ? -13.269 12.982 18.439 1.00 87.56 71 GLY A C 1
ATOM 541 O O . GLY A 1 71 ? -12.523 13.476 17.599 1.00 87.56 71 GLY A O 1
ATOM 542 N N . GLN A 1 72 ? -13.375 11.658 18.600 1.00 80.19 72 GLN A N 1
ATOM 543 C CA . GLN A 1 72 ? -12.830 10.656 17.667 1.00 80.19 72 GLN A CA 1
ATOM 544 C C . GLN A 1 72 ? -13.916 10.090 16.734 1.00 80.19 72 GLN A C 1
ATOM 546 O O . GLN A 1 72 ? -13.657 9.180 15.948 1.00 80.19 72 GLN A O 1
ATOM 551 N N . GLU A 1 73 ? -15.136 10.629 16.797 1.00 69.50 73 GLU A N 1
ATOM 552 C CA . GLU A 1 73 ? -16.224 10.325 15.869 1.00 69.50 73 GLU A CA 1
ATOM 553 C C . GLU A 1 73 ? -15.795 10.729 14.448 1.00 69.50 73 GLU A C 1
ATOM 555 O O . GLU A 1 73 ? -15.702 11.907 14.120 1.00 69.50 73 GLU A O 1
ATOM 560 N N . GLY A 1 74 ? -15.448 9.743 13.617 1.00 62.00 74 GLY A N 1
ATOM 561 C CA . GLY A 1 74 ? -14.929 9.958 12.259 1.00 62.00 74 GLY A CA 1
ATOM 562 C C . GLY A 1 74 ? -13.432 9.695 12.094 1.00 62.00 74 GLY A C 1
ATOM 563 O O . GLY A 1 74 ? -12.956 9.611 10.960 1.00 62.00 74 GLY A O 1
ATOM 564 N N . ARG A 1 75 ? -12.687 9.463 13.183 1.00 58.94 75 ARG A N 1
ATOM 565 C CA . ARG A 1 75 ? -11.365 8.834 13.095 1.00 58.94 75 ARG A CA 1
ATOM 566 C C . ARG A 1 75 ? -11.598 7.333 12.952 1.00 58.94 75 ARG A C 1
ATOM 568 O O . ARG A 1 75 ? -11.583 6.580 13.919 1.00 58.94 75 ARG A O 1
ATOM 575 N N . GLU A 1 76 ? -11.946 6.949 11.726 1.00 56.78 76 GLU A N 1
ATOM 576 C CA . GLU A 1 76 ? -12.121 5.566 11.294 1.00 56.78 76 GLU A CA 1
ATOM 577 C C . GLU A 1 76 ? -10.985 4.721 11.883 1.00 56.78 76 GLU A C 1
ATOM 579 O O . GLU A 1 76 ? -9.822 5.129 11.821 1.00 56.78 76 GLU A O 1
ATOM 584 N N . ILE A 1 77 ? -11.334 3.607 12.538 1.00 57.22 77 ILE A N 1
ATOM 585 C CA . ILE A 1 77 ? -10.380 2.672 13.142 1.00 57.22 77 ILE A CA 1
ATOM 586 C C . ILE A 1 77 ? -9.446 2.245 12.010 1.00 57.22 77 ILE A C 1
ATOM 588 O O . ILE A 1 77 ? -9.817 1.417 11.181 1.00 57.22 77 ILE A O 1
ATOM 592 N N . ARG A 1 78 ? -8.276 2.888 11.910 1.00 55.72 78 ARG A N 1
ATOM 593 C CA . ARG A 1 78 ? -7.323 2.676 10.820 1.00 55.72 78 ARG A CA 1
ATOM 594 C C . ARG A 1 78 ? -6.721 1.293 10.998 1.00 55.72 78 ARG A C 1
ATOM 596 O O . ARG A 1 78 ? -5.672 1.146 11.619 1.00 55.72 78 ARG A O 1
ATOM 603 N N . MET A 1 79 ? -7.407 0.286 10.467 1.00 58.09 79 MET A N 1
ATOM 604 C CA . MET A 1 79 ? -6.813 -1.007 10.174 1.00 58.09 79 MET A CA 1
ATOM 605 C C . MET A 1 79 ? -5.704 -0.733 9.163 1.00 58.09 79 MET A C 1
ATOM 607 O O . MET A 1 79 ? -5.994 -0.520 7.997 1.00 58.09 79 MET A O 1
ATOM 611 N N . ASP A 1 80 ? -4.468 -0.617 9.650 1.00 72.94 80 ASP A N 1
ATOM 612 C CA . ASP A 1 80 ? -3.249 -0.390 8.875 1.00 72.94 80 ASP A CA 1
ATOM 613 C C . ASP A 1 80 ? -3.377 0.657 7.759 1.00 72.94 80 ASP A C 1
ATOM 615 O O . ASP A 1 80 ? -3.774 0.361 6.638 1.00 72.94 80 ASP A O 1
ATOM 619 N N . LEU A 1 81 ? -2.959 1.895 8.044 1.00 82.38 81 LEU A N 1
ATOM 620 C CA . LEU A 1 81 ? -2.873 2.936 7.019 1.00 82.38 81 LEU A CA 1
ATOM 621 C C . LEU A 1 81 ? -2.106 2.413 5.792 1.00 82.38 81 LEU A C 1
ATOM 623 O O . LEU A 1 81 ? -0.970 1.942 5.941 1.00 82.38 81 LEU A O 1
ATOM 627 N N . HIS A 1 82 ? -2.701 2.536 4.600 1.00 91.25 82 HIS A N 1
ATOM 628 C CA . HIS A 1 82 ? -2.067 2.143 3.344 1.00 91.25 82 HIS A CA 1
ATOM 629 C C . HIS A 1 82 ? -0.620 2.672 3.299 1.00 91.25 82 HIS A C 1
ATOM 631 O O . HIS A 1 82 ? -0.399 3.864 3.551 1.00 91.25 82 HIS A O 1
ATOM 637 N N . PRO A 1 83 ? 0.400 1.842 2.993 1.00 93.12 83 PRO A N 1
ATOM 638 C CA . PRO A 1 83 ? 1.801 2.244 3.138 1.00 93.12 83 PRO A CA 1
ATOM 639 C C . PRO A 1 83 ? 2.173 3.520 2.377 1.00 93.12 83 PRO A C 1
ATOM 641 O O . PRO A 1 83 ? 3.087 4.242 2.793 1.00 93.12 83 PRO A O 1
ATOM 644 N N . PHE A 1 84 ? 1.463 3.804 1.280 1.00 94.19 84 PHE A N 1
ATOM 645 C CA . PHE A 1 84 ? 1.665 5.002 0.472 1.00 94.19 84 PHE A CA 1
ATOM 646 C C . PHE A 1 84 ? 1.166 6.304 1.121 1.00 94.19 84 PHE A C 1
ATOM 648 O O . PHE A 1 84 ? 1.698 7.380 0.843 1.00 94.19 84 PHE A O 1
ATOM 655 N N . GLU A 1 85 ? 0.209 6.220 2.040 1.00 90.94 85 GLU A N 1
ATOM 656 C CA . GLU A 1 85 ? -0.389 7.388 2.701 1.00 90.94 85 GLU A CA 1
ATOM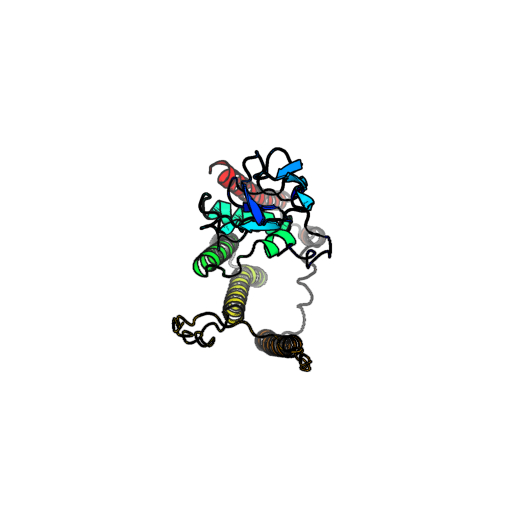 657 C C . GLU A 1 85 ? 0.390 7.839 3.936 1.00 90.94 85 GLU A C 1
ATOM 659 O O . GLU A 1 85 ? 0.104 8.880 4.528 1.00 90.94 85 GLU A O 1
ATOM 664 N N . ASN A 1 86 ? 1.404 7.075 4.348 1.00 89.88 86 ASN A N 1
ATOM 665 C CA . ASN A 1 86 ? 2.143 7.376 5.562 1.00 89.88 86 ASN A CA 1
ATOM 666 C C . ASN A 1 86 ? 3.047 8.616 5.408 1.00 89.88 86 ASN A C 1
ATOM 668 O O . ASN A 1 86 ? 4.233 8.491 5.089 1.00 89.88 86 ASN A O 1
ATOM 672 N N . ALA A 1 87 ? 2.471 9.777 5.753 1.00 89.00 87 ALA A N 1
ATOM 673 C CA . ALA A 1 87 ? 3.057 11.070 6.136 1.00 89.00 87 ALA A CA 1
ATOM 674 C C . ALA A 1 87 ? 4.574 11.095 6.401 1.00 89.00 87 ALA A C 1
ATOM 676 O O . ALA A 1 87 ? 5.336 11.904 5.874 1.00 89.00 87 ALA A O 1
ATOM 677 N N . THR A 1 88 ? 4.990 10.186 7.278 1.00 90.88 88 THR A N 1
ATOM 678 C CA . THR A 1 88 ? 6.300 10.206 7.936 1.00 90.88 88 THR A CA 1
ATOM 679 C C . THR A 1 88 ? 7.437 9.676 7.068 1.00 90.88 88 THR A C 1
ATOM 681 O O . THR A 1 88 ? 8.600 9.970 7.330 1.00 90.88 88 THR A O 1
ATOM 684 N N . LYS A 1 89 ? 7.131 8.888 6.031 1.00 91.75 89 LYS A N 1
ATOM 685 C CA . LYS A 1 89 ? 8.142 8.270 5.159 1.00 91.75 89 LYS A CA 1
ATOM 686 C C . LYS A 1 89 ? 8.317 9.098 3.884 1.00 91.75 89 LYS A C 1
ATOM 688 O O . LYS A 1 89 ? 7.366 9.715 3.417 1.00 91.75 89 LYS A O 1
ATOM 693 N N . GLY A 1 90 ? 9.504 9.085 3.278 1.00 95.81 90 GLY A N 1
ATOM 694 C CA . GLY A 1 90 ? 9.714 9.686 1.954 1.00 95.81 90 GLY A CA 1
ATOM 695 C C . GLY A 1 90 ? 8.943 8.947 0.851 1.00 95.81 90 GLY A C 1
ATOM 696 O O . GLY A 1 90 ? 8.703 7.742 0.967 1.00 95.81 90 GLY A O 1
ATOM 697 N N . THR A 1 91 ? 8.580 9.645 -0.230 1.00 95.25 91 THR A N 1
ATOM 698 C CA . THR A 1 91 ? 7.730 9.118 -1.317 1.00 95.25 91 THR A CA 1
ATOM 699 C C . THR A 1 91 ? 8.281 7.833 -1.935 1.00 95.25 91 THR A C 1
ATOM 701 O O . THR A 1 91 ? 7.535 6.886 -2.148 1.00 95.25 91 THR A O 1
ATOM 704 N N . LEU A 1 92 ? 9.599 7.738 -2.139 1.00 93.81 92 LEU A N 1
ATOM 705 C CA . LEU A 1 92 ? 10.222 6.542 -2.717 1.00 93.81 92 LEU A CA 1
ATOM 706 C C . LEU A 1 92 ? 10.092 5.316 -1.796 1.00 93.81 92 LEU A C 1
ATOM 708 O O . LEU A 1 92 ? 9.725 4.224 -2.228 1.00 93.81 92 LEU A O 1
ATOM 712 N N . ARG A 1 93 ? 10.322 5.513 -0.491 1.00 95.19 93 ARG A N 1
ATOM 713 C CA . ARG A 1 93 ? 10.184 4.461 0.526 1.00 95.19 93 ARG A CA 1
ATOM 714 C C . ARG A 1 93 ? 8.726 4.035 0.692 1.00 95.19 93 ARG A C 1
ATOM 716 O O . ARG A 1 93 ? 8.453 2.864 0.946 1.00 95.19 93 ARG A O 1
ATOM 723 N N . ARG A 1 94 ? 7.786 4.969 0.531 1.00 95.62 94 ARG A N 1
ATOM 724 C CA . ARG A 1 94 ? 6.347 4.684 0.471 1.00 95.62 94 ARG A CA 1
ATOM 725 C C . ARG A 1 94 ? 5.988 3.809 -0.728 1.00 95.62 94 ARG A C 1
ATOM 727 O O . ARG A 1 94 ? 5.323 2.790 -0.535 1.00 95.62 94 ARG A O 1
ATOM 734 N N . THR A 1 95 ? 6.476 4.142 -1.925 1.00 95.38 95 THR A N 1
ATOM 735 C CA . THR A 1 95 ? 6.294 3.315 -3.131 1.00 95.38 95 THR A CA 1
ATOM 736 C C . THR A 1 95 ? 6.816 1.902 -2.897 1.00 95.38 95 THR A C 1
ATOM 738 O O . THR A 1 95 ? 6.094 0.936 -3.130 1.00 95.38 95 THR A O 1
ATOM 741 N N . TRP A 1 96 ? 8.033 1.769 -2.364 1.00 95.44 96 TRP A N 1
ATOM 742 C CA . TRP A 1 96 ? 8.651 0.461 -2.150 1.00 95.44 96 TRP A CA 1
ATOM 743 C C . TRP A 1 96 ? 7.915 -0.389 -1.112 1.00 95.44 96 TRP A C 1
ATOM 745 O O . TRP A 1 96 ? 7.685 -1.570 -1.348 1.00 95.44 96 TRP A O 1
ATOM 755 N N . ASN A 1 97 ? 7.470 0.202 0.001 1.00 95.69 97 ASN A N 1
ATOM 756 C CA . ASN A 1 97 ? 6.657 -0.524 0.983 1.00 95.69 97 ASN A CA 1
ATOM 757 C C . ASN A 1 97 ? 5.328 -0.995 0.379 1.00 95.69 97 ASN A C 1
ATOM 759 O O . ASN A 1 97 ? 4.871 -2.086 0.697 1.00 95.69 97 ASN A O 1
ATOM 763 N N . THR A 1 98 ? 4.730 -0.189 -0.502 1.00 95.62 98 THR A N 1
ATOM 764 C CA . THR A 1 98 ? 3.486 -0.545 -1.199 1.00 95.62 98 THR A CA 1
ATOM 765 C C . THR A 1 98 ? 3.714 -1.721 -2.147 1.00 95.62 98 THR A C 1
ATOM 767 O O . THR A 1 98 ? 2.964 -2.689 -2.099 1.00 95.62 98 THR A O 1
ATOM 770 N N . ILE A 1 99 ? 4.788 -1.693 -2.946 1.00 95.44 99 ILE A N 1
ATOM 771 C CA . ILE A 1 99 ? 5.177 -2.808 -3.828 1.00 95.44 99 ILE A CA 1
ATOM 772 C C . ILE A 1 99 ? 5.482 -4.063 -3.003 1.00 95.44 99 ILE A C 1
ATOM 774 O O . ILE A 1 99 ? 4.991 -5.144 -3.315 1.00 95.44 99 ILE A O 1
ATOM 778 N N . SER A 1 100 ? 6.254 -3.920 -1.925 1.00 96.00 100 SER A N 1
ATOM 779 C CA . SER A 1 100 ? 6.601 -5.035 -1.046 1.00 96.00 100 SER A CA 1
ATOM 780 C C . SER A 1 100 ? 5.356 -5.674 -0.439 1.00 96.00 100 SER A C 1
ATOM 782 O O . SER A 1 100 ? 5.262 -6.896 -0.428 1.00 96.00 100 SER A O 1
ATOM 784 N N . MET A 1 101 ? 4.402 -4.867 0.030 1.00 95.56 101 MET A N 1
ATOM 785 C CA . MET A 1 101 ? 3.141 -5.347 0.592 1.00 95.56 101 MET A CA 1
ATOM 786 C C . MET A 1 101 ? 2.236 -5.968 -0.477 1.00 95.56 101 MET A C 1
ATOM 788 O O . MET A 1 101 ? 1.599 -6.976 -0.206 1.00 95.56 101 MET A O 1
ATOM 792 N N . ALA A 1 102 ? 2.231 -5.437 -1.704 1.00 95.19 102 ALA A N 1
ATOM 793 C CA . ALA A 1 102 ? 1.501 -6.031 -2.825 1.00 95.19 102 ALA A CA 1
ATOM 794 C C . ALA A 1 102 ? 2.007 -7.441 -3.175 1.00 95.19 102 ALA A C 1
ATOM 796 O O . ALA A 1 102 ? 1.220 -8.290 -3.585 1.00 95.19 102 ALA A O 1
ATOM 797 N N . ILE A 1 103 ? 3.313 -7.686 -3.018 1.00 95.62 103 ILE A N 1
ATOM 798 C CA . ILE A 1 103 ? 3.939 -8.984 -3.295 1.00 95.62 103 ILE A CA 1
ATOM 799 C C . ILE A 1 103 ? 3.745 -9.956 -2.124 1.00 95.62 103 ILE A C 1
ATOM 801 O O . ILE A 1 103 ? 3.471 -11.130 -2.359 1.00 95.62 103 ILE A O 1
ATOM 805 N N . SER A 1 104 ? 3.904 -9.497 -0.876 1.00 96.62 104 SER A N 1
ATOM 806 C CA . SER A 1 104 ? 3.848 -10.380 0.296 1.00 96.62 104 SER A CA 1
ATOM 807 C C . SER A 1 104 ? 2.432 -10.655 0.805 1.00 96.62 104 SER A C 1
ATOM 809 O O . SER A 1 104 ? 2.177 -11.762 1.272 1.00 96.62 104 SER A O 1
ATOM 811 N N . ASP A 1 105 ? 1.524 -9.677 0.737 1.00 93.50 105 ASP A N 1
ATOM 812 C CA . ASP A 1 105 ? 0.160 -9.776 1.269 1.00 93.50 105 ASP A CA 1
ATOM 813 C C . ASP A 1 105 ? -0.823 -8.854 0.506 1.00 93.50 105 ASP A C 1
ATOM 815 O O . ASP A 1 105 ? -1.194 -7.768 0.978 1.00 93.50 105 ASP A O 1
ATOM 819 N N . PRO A 1 106 ? -1.271 -9.266 -0.698 1.00 89.12 106 PRO A N 1
ATOM 820 C CA . PRO A 1 106 ? -2.164 -8.453 -1.522 1.00 89.12 106 PRO A CA 1
ATOM 821 C C . PRO A 1 106 ? -3.547 -8.254 -0.882 1.00 89.12 106 PRO A C 1
ATOM 823 O O . PRO A 1 106 ? -4.201 -7.244 -1.144 1.00 89.12 106 PRO A O 1
ATOM 826 N N . VAL A 1 107 ? -3.994 -9.186 -0.028 1.00 87.31 107 VAL A N 1
ATOM 827 C CA . VAL A 1 107 ? -5.292 -9.102 0.661 1.00 87.31 107 VAL A CA 1
ATOM 828 C C . VAL A 1 107 ? -5.265 -7.979 1.690 1.00 87.31 107 VAL A C 1
ATOM 830 O O . VAL A 1 107 ? -6.173 -7.144 1.718 1.00 87.31 107 VAL A O 1
ATOM 833 N N . ARG A 1 108 ? -4.202 -7.903 2.497 1.00 86.75 108 ARG A N 1
ATOM 834 C CA . ARG A 1 108 ? -4.034 -6.811 3.460 1.00 86.75 108 ARG A CA 1
ATOM 835 C C . ARG A 1 108 ? -3.872 -5.463 2.764 1.00 86.75 108 ARG A C 1
ATOM 837 O O . ARG A 1 108 ? -4.428 -4.480 3.245 1.00 86.75 108 ARG A O 1
ATOM 844 N N . LEU A 1 109 ? -3.190 -5.411 1.614 1.00 92.50 109 LEU A N 1
ATOM 845 C CA . LEU A 1 109 ? -3.100 -4.174 0.833 1.00 92.50 109 LEU A CA 1
ATOM 846 C C . LEU A 1 109 ? -4.485 -3.705 0.358 1.00 92.50 109 LEU A C 1
ATOM 848 O O . LEU A 1 109 ? -4.821 -2.535 0.531 1.00 92.50 109 LEU A O 1
ATOM 852 N N . GLY A 1 110 ? -5.312 -4.619 -0.161 1.00 88.06 110 GLY A N 1
ATOM 853 C CA . GLY A 1 110 ? -6.684 -4.310 -0.575 1.00 88.06 110 GLY A CA 1
ATOM 854 C C . GLY A 1 110 ? -7.570 -3.805 0.568 1.00 88.06 110 GLY A C 1
ATOM 855 O O . GLY A 1 110 ? -8.319 -2.851 0.379 1.00 88.06 110 GLY A O 1
ATOM 856 N N . ARG A 1 111 ? -7.447 -4.390 1.768 1.00 83.81 111 ARG A N 1
ATOM 857 C CA . ARG A 1 111 ? -8.175 -3.942 2.971 1.00 83.81 111 ARG A CA 1
ATOM 858 C C . ARG A 1 111 ? -7.690 -2.593 3.515 1.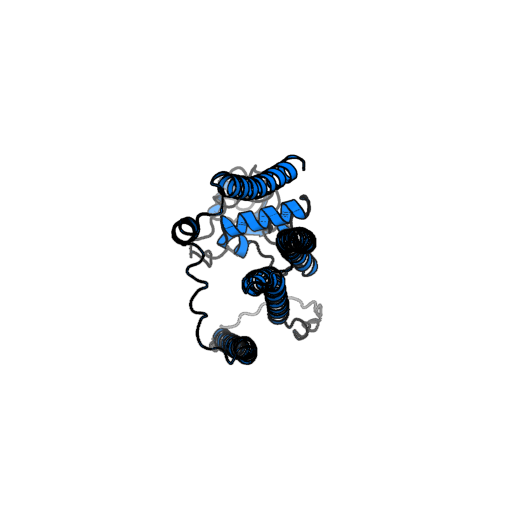00 83.81 111 ARG A C 1
ATOM 860 O O . ARG A 1 111 ? -8.467 -1.898 4.153 1.00 83.81 111 ARG A O 1
ATOM 867 N N . SER A 1 112 ? -6.434 -2.221 3.256 1.00 88.38 112 SER A N 1
ATOM 868 C CA . SER A 1 112 ? -5.856 -0.945 3.711 1.00 88.38 112 SER A CA 1
ATOM 869 C C . SER A 1 112 ? -6.251 0.266 2.856 1.00 88.38 112 SER A C 1
ATOM 871 O O . SER A 1 112 ? -5.898 1.393 3.202 1.00 88.38 112 SER A O 1
ATOM 873 N N . LEU A 1 113 ? -6.952 0.062 1.732 1.00 88.25 113 LEU A N 1
ATOM 874 C CA . LEU A 1 113 ? -7.386 1.154 0.860 1.00 88.25 113 LEU A CA 1
ATOM 875 C C . LEU A 1 113 ? -8.414 2.039 1.581 1.00 88.25 113 LEU A C 1
ATOM 877 O O . LEU A 1 113 ? -9.422 1.520 2.067 1.00 88.25 113 LEU A O 1
ATOM 881 N N . PRO A 1 114 ? -8.208 3.367 1.627 1.00 81.75 114 PRO A N 1
ATOM 882 C CA . PRO A 1 114 ? -9.192 4.256 2.223 1.00 81.75 114 PRO A CA 1
ATOM 883 C C . PRO A 1 114 ? -10.510 4.198 1.431 1.00 81.75 114 PRO A C 1
ATOM 885 O O . PRO A 1 114 ? -10.495 4.051 0.203 1.00 81.75 114 PRO A O 1
ATOM 888 N N . PRO A 1 115 ? -11.658 4.436 2.085 1.00 79.44 115 PRO A N 1
ATOM 889 C CA . PRO A 1 115 ? -12.941 4.563 1.392 1.00 79.44 115 PRO A CA 1
ATOM 890 C C . PRO A 1 115 ? -12.948 5.694 0.351 1.00 79.44 115 PRO A C 1
ATOM 892 O O . PRO A 1 115 ? -13.748 5.683 -0.583 1.00 79.44 115 PRO A O 1
ATOM 895 N N . ARG A 1 116 ? -12.073 6.694 0.529 1.00 79.19 116 ARG A N 1
ATOM 896 C CA . ARG A 1 116 ? -11.911 7.852 -0.354 1.00 79.19 116 ARG A CA 1
ATOM 897 C C . ARG A 1 116 ? -10.427 8.050 -0.665 1.00 79.19 116 ARG A C 1
ATOM 899 O O . ARG A 1 116 ? -9.737 8.689 0.131 1.00 79.19 116 ARG A O 1
ATOM 906 N N . PRO A 1 117 ? -9.918 7.486 -1.772 1.00 82.19 117 PRO A N 1
ATOM 907 C CA . PRO A 1 117 ? -8.521 7.650 -2.137 1.00 82.19 117 PRO A CA 1
ATOM 908 C C . PRO A 1 117 ? -8.231 9.099 -2.537 1.00 82.19 117 PRO A C 1
ATOM 910 O O . PRO A 1 117 ? -8.974 9.709 -3.307 1.00 82.19 117 PRO A O 1
ATOM 913 N N . ASP A 1 118 ? -7.117 9.639 -2.047 1.00 87.69 118 ASP A N 1
ATOM 914 C CA . ASP A 1 118 ? -6.587 10.913 -2.528 1.00 87.69 118 ASP A CA 1
ATOM 915 C C . ASP A 1 118 ? -6.040 10.728 -3.955 1.00 87.69 118 ASP A C 1
ATOM 917 O O . ASP A 1 118 ? -5.011 10.076 -4.177 1.00 87.69 118 ASP A O 1
ATOM 921 N N . LEU A 1 119 ? -6.743 11.302 -4.938 1.00 87.75 119 LEU A N 1
ATOM 922 C CA . LEU A 1 119 ? -6.397 11.208 -6.359 1.00 87.75 119 LEU A CA 1
ATOM 923 C C . LEU A 1 119 ? -4.974 11.697 -6.646 1.00 87.75 119 LEU A C 1
ATOM 925 O O . LEU A 1 119 ? -4.301 11.143 -7.519 1.00 87.75 119 LEU A O 1
ATOM 929 N N . MET A 1 120 ? -4.496 12.709 -5.915 1.00 89.19 120 MET A N 1
ATOM 930 C CA . MET A 1 120 ? -3.160 13.257 -6.133 1.00 89.19 120 MET A CA 1
ATOM 931 C C . MET A 1 120 ? -2.079 12.264 -5.695 1.00 89.19 120 MET A C 1
ATOM 933 O O . MET A 1 120 ? -1.093 12.071 -6.406 1.00 89.19 120 MET A O 1
ATOM 937 N N . GLN A 1 121 ? -2.277 11.574 -4.571 1.00 90.50 121 GLN A N 1
ATOM 938 C CA . GLN A 1 121 ? -1.341 10.546 -4.107 1.00 90.50 121 GLN A CA 1
ATOM 939 C C . GLN A 1 121 ? -1.317 9.339 -5.045 1.00 90.50 121 GLN A C 1
ATOM 941 O O . GLN A 1 121 ? -0.236 8.861 -5.399 1.00 90.50 121 GLN A O 1
ATOM 946 N N . ALA A 1 122 ? -2.483 8.893 -5.517 1.00 90.06 122 ALA A N 1
ATOM 947 C CA . ALA A 1 122 ? -2.564 7.830 -6.515 1.00 90.06 122 ALA A CA 1
ATOM 948 C C . ALA A 1 122 ? -1.825 8.211 -7.812 1.00 90.06 122 ALA A C 1
ATOM 950 O O . ALA A 1 122 ? -1.048 7.413 -8.340 1.00 90.06 122 ALA A O 1
ATOM 951 N N . ALA A 1 123 ? -1.995 9.450 -8.289 1.00 87.62 123 ALA A N 1
ATOM 952 C CA . ALA A 1 123 ? -1.300 9.951 -9.472 1.00 87.62 123 ALA A CA 1
ATOM 953 C C . ALA A 1 123 ? 0.227 9.969 -9.292 1.00 87.62 123 ALA A C 1
ATOM 955 O O . ALA A 1 123 ? 0.949 9.555 -10.198 1.00 87.62 123 ALA A O 1
ATOM 956 N N . ILE A 1 124 ? 0.728 10.380 -8.120 1.00 90.75 124 ILE A N 1
ATOM 957 C CA . ILE A 1 124 ? 2.167 10.359 -7.812 1.00 90.75 124 ILE A CA 1
ATOM 958 C C . ILE A 1 124 ? 2.707 8.924 -7.820 1.00 90.75 124 ILE A C 1
ATOM 960 O O . ILE A 1 124 ? 3.754 8.670 -8.416 1.00 90.75 124 ILE A O 1
ATOM 964 N N . PHE A 1 125 ? 2.005 7.974 -7.195 1.00 90.94 125 PHE A N 1
ATOM 965 C CA . PHE A 1 125 ? 2.416 6.567 -7.192 1.00 90.94 125 PHE A CA 1
ATOM 966 C C . PHE A 1 125 ? 2.524 6.003 -8.615 1.00 90.94 125 PHE A C 1
ATOM 968 O O . PHE A 1 125 ? 3.548 5.418 -8.979 1.00 90.94 125 PHE A O 1
ATOM 975 N N . VAL A 1 126 ? 1.504 6.247 -9.444 1.00 88.44 126 VAL A N 1
ATOM 976 C CA . VAL A 1 126 ? 1.490 5.836 -10.855 1.00 88.44 126 VAL A CA 1
ATOM 977 C C . VAL A 1 126 ? 2.623 6.505 -11.631 1.00 88.44 126 VAL A C 1
ATOM 979 O O . VAL A 1 126 ? 3.340 5.822 -12.361 1.00 88.44 126 VAL A O 1
ATOM 982 N N . ALA A 1 127 ? 2.840 7.808 -11.443 1.00 87.06 127 ALA A N 1
ATOM 983 C CA . ALA A 1 127 ? 3.915 8.542 -12.104 1.00 87.06 127 ALA A CA 1
ATOM 984 C C . ALA A 1 127 ? 5.301 7.971 -11.764 1.00 87.06 127 ALA A C 1
ATOM 986 O O . ALA A 1 127 ? 6.145 7.863 -12.651 1.00 87.06 127 ALA A O 1
ATOM 987 N N . ILE A 1 128 ? 5.528 7.547 -10.515 1.00 90.44 128 ILE A N 1
ATOM 988 C CA . ILE A 1 128 ? 6.787 6.905 -10.108 1.00 90.44 128 ILE A CA 1
ATOM 989 C C . ILE A 1 128 ? 6.965 5.560 -10.818 1.00 90.44 128 ILE A C 1
ATOM 991 O O . ILE A 1 128 ? 8.031 5.314 -11.378 1.00 90.44 128 ILE A O 1
ATOM 995 N N . ILE A 1 129 ? 5.942 4.699 -10.833 1.00 88.50 129 ILE A N 1
ATOM 996 C CA . ILE A 1 129 ? 6.031 3.382 -11.489 1.00 88.50 129 ILE A CA 1
ATOM 997 C C . ILE A 1 129 ? 6.268 3.535 -12.994 1.00 88.50 129 ILE A C 1
ATOM 999 O O . ILE A 1 129 ? 7.154 2.883 -13.550 1.00 88.50 129 ILE A O 1
ATOM 1003 N N . VAL A 1 130 ? 5.516 4.424 -13.648 1.00 85.56 130 VAL A N 1
ATOM 1004 C CA . VAL A 1 130 ? 5.682 4.718 -15.077 1.00 85.56 130 VAL A CA 1
ATOM 1005 C C . VAL A 1 130 ? 7.067 5.303 -15.344 1.00 85.56 130 VAL A C 1
ATOM 1007 O O . VAL A 1 130 ? 7.739 4.861 -16.272 1.00 85.56 130 VAL A O 1
ATOM 1010 N N . GLY A 1 131 ? 7.531 6.239 -14.512 1.00 85.88 131 GLY A N 1
ATOM 1011 C CA . GLY A 1 131 ? 8.858 6.840 -14.631 1.00 85.88 131 GLY A CA 1
ATOM 1012 C C . GLY A 1 131 ? 9.980 5.807 -14.536 1.00 85.88 131 GLY A C 1
ATOM 1013 O O . GLY A 1 131 ? 10.871 5.793 -15.384 1.00 85.88 131 GLY A O 1
ATOM 1014 N N . VAL A 1 132 ? 9.907 4.890 -13.566 1.00 86.06 132 VAL A N 1
ATOM 1015 C CA . VAL A 1 132 ? 10.863 3.776 -13.449 1.00 86.06 132 VAL A CA 1
ATOM 1016 C C . VAL A 1 132 ? 10.811 2.893 -14.695 1.00 86.06 132 VAL A C 1
ATOM 1018 O O . VAL A 1 132 ? 11.860 2.607 -15.266 1.00 86.06 132 VAL A O 1
ATOM 1021 N N . GLY A 1 133 ? 9.618 2.529 -15.175 1.00 82.75 133 GLY A N 1
ATOM 1022 C CA . GLY A 1 133 ? 9.460 1.731 -16.395 1.00 82.75 133 GLY A CA 1
ATOM 1023 C C . GLY A 1 133 ? 10.075 2.391 -17.635 1.00 82.75 133 GLY A C 1
ATOM 1024 O O . GLY A 1 133 ? 10.806 1.742 -18.385 1.00 82.75 133 GLY A O 1
ATOM 1025 N N . VAL A 1 134 ? 9.849 3.695 -17.817 1.00 83.00 134 VAL A N 1
ATOM 1026 C CA . VAL A 1 134 ? 10.449 4.481 -18.905 1.00 83.00 134 VAL A CA 1
ATOM 1027 C C . VAL A 1 134 ? 11.971 4.481 -18.781 1.00 83.00 134 VAL A C 1
ATOM 1029 O O . VAL A 1 134 ? 12.649 4.110 -19.739 1.00 83.00 134 VAL A O 1
ATOM 1032 N N . CYS A 1 135 ? 12.523 4.796 -17.608 1.00 83.88 135 CYS A N 1
ATOM 1033 C CA . CYS A 1 135 ? 13.969 4.786 -17.382 1.00 83.88 135 CYS A CA 1
ATOM 1034 C C . CYS A 1 135 ? 14.595 3.413 -17.669 1.00 83.88 135 CYS A C 1
ATOM 1036 O O . CYS A 1 135 ? 15.594 3.329 -18.386 1.00 83.88 135 CYS A O 1
ATOM 1038 N N . THR A 1 136 ? 13.990 2.329 -17.175 1.00 84.06 136 THR A N 1
ATOM 1039 C CA . THR A 1 136 ? 14.469 0.960 -17.413 1.00 84.06 136 THR A CA 1
ATOM 1040 C C . THR A 1 136 ? 14.428 0.586 -18.895 1.00 84.06 136 THR A C 1
ATOM 1042 O O . THR A 1 136 ? 15.313 -0.128 -19.358 1.00 84.06 136 THR A O 1
ATOM 1045 N N . SER A 1 137 ? 13.454 1.090 -19.659 1.00 80.38 137 SER A N 1
ATOM 1046 C CA . SER A 1 137 ? 13.360 0.849 -21.106 1.00 80.38 137 SER A CA 1
ATOM 1047 C C . SER A 1 137 ? 14.317 1.711 -21.948 1.00 80.38 137 SER A C 1
ATOM 1049 O O . SER A 1 137 ? 14.825 1.258 -22.977 1.00 80.38 137 SER A O 1
ATOM 1051 N N . LEU A 1 138 ? 14.618 2.936 -21.506 1.00 82.06 138 LEU A N 1
ATOM 1052 C CA . LEU A 1 138 ? 15.499 3.857 -22.227 1.00 82.06 138 LEU A CA 1
ATOM 1053 C C . LEU A 1 138 ? 16.959 3.406 -22.195 1.00 82.06 138 LEU A C 1
ATOM 1055 O O . LEU A 1 138 ? 17.644 3.515 -23.209 1.00 82.06 138 LEU A O 1
ATOM 1059 N N . ILE A 1 139 ? 17.432 2.861 -21.072 1.00 85.00 139 ILE A N 1
ATOM 1060 C CA . ILE A 1 139 ? 18.828 2.421 -20.910 1.00 85.00 139 ILE A CA 1
ATOM 1061 C C . ILE A 1 139 ? 19.271 1.442 -22.017 1.00 85.00 139 ILE A C 1
ATOM 1063 O O . ILE A 1 139 ? 20.225 1.761 -22.729 1.00 85.00 139 ILE A O 1
ATOM 1067 N N . PRO A 1 140 ? 18.615 0.285 -22.233 1.00 80.75 140 PRO A N 1
ATOM 1068 C CA . PRO A 1 140 ? 19.020 -0.651 -23.280 1.00 80.75 140 PRO A CA 1
ATOM 1069 C C . PRO A 1 140 ? 18.836 -0.070 -24.685 1.00 80.75 140 PRO A C 1
ATOM 1071 O O . PRO A 1 140 ? 19.618 -0.395 -25.575 1.00 80.75 140 PRO A O 1
ATOM 1074 N N . THR A 1 141 ? 17.866 0.829 -24.876 1.00 80.12 141 THR A N 1
ATOM 1075 C CA . THR A 1 141 ? 17.661 1.524 -26.154 1.00 80.12 141 THR A CA 1
ATOM 1076 C C . THR A 1 141 ? 18.855 2.425 -26.483 1.00 80.12 141 THR A C 1
ATOM 1078 O O . THR A 1 141 ? 19.396 2.353 -27.583 1.00 80.12 141 THR A O 1
ATOM 1081 N N . ILE A 1 142 ? 19.323 3.222 -25.517 1.00 85.31 142 ILE A N 1
ATOM 1082 C CA . ILE A 1 142 ? 20.496 4.094 -25.678 1.00 85.31 142 ILE A CA 1
ATOM 1083 C C . ILE A 1 142 ? 21.758 3.253 -25.890 1.00 85.31 142 ILE A C 1
ATOM 1085 O O . ILE A 1 142 ? 22.532 3.537 -26.801 1.00 85.31 142 ILE A O 1
ATOM 1089 N N . VAL A 1 143 ? 21.955 2.195 -25.097 1.00 86.81 143 VAL A N 1
ATOM 1090 C CA . VAL A 1 143 ? 23.112 1.294 -25.240 1.00 86.81 143 VAL A CA 1
ATOM 1091 C C . VAL A 1 143 ? 23.117 0.619 -26.613 1.00 86.81 143 VAL A C 1
ATOM 1093 O O . VAL A 1 143 ? 24.154 0.589 -27.275 1.00 86.81 143 VAL A O 1
ATOM 1096 N N . GLY A 1 144 ? 21.965 0.124 -27.069 1.00 82.06 144 GLY A N 1
ATOM 1097 C CA . GLY A 1 144 ? 21.809 -0.478 -28.392 1.00 82.06 144 GLY A CA 1
ATOM 1098 C C . GLY A 1 144 ? 22.089 0.516 -29.518 1.00 82.06 144 GLY A C 1
ATOM 1099 O O . GLY A 1 144 ? 22.796 0.178 -30.466 1.00 82.06 144 GLY A O 1
ATOM 1100 N N . LEU A 1 145 ? 21.609 1.754 -29.385 1.00 83.81 145 LEU A N 1
ATOM 1101 C CA . LEU A 1 145 ? 21.847 2.822 -30.355 1.00 83.81 145 LEU A CA 1
ATOM 1102 C C . LEU A 1 145 ? 23.330 3.213 -30.428 1.00 83.81 145 LEU A C 1
ATOM 1104 O O . LEU A 1 145 ? 23.889 3.296 -31.519 1.00 83.81 145 LEU A O 1
ATOM 1108 N N . VAL A 1 146 ? 24.001 3.387 -29.286 1.00 88.81 146 VAL A N 1
ATOM 1109 C CA . VAL A 1 146 ? 25.447 3.668 -29.243 1.00 88.81 146 VAL A CA 1
ATOM 1110 C C . VAL A 1 146 ? 26.242 2.520 -29.867 1.00 88.81 146 VAL A C 1
ATOM 1112 O O . VAL A 1 146 ? 27.134 2.759 -30.679 1.00 88.81 146 VAL A O 1
ATOM 1115 N N . PHE A 1 147 ? 25.896 1.273 -29.540 1.00 85.50 147 PHE A N 1
ATOM 1116 C CA . PHE A 1 147 ? 26.542 0.098 -30.121 1.00 85.50 147 PHE A CA 1
ATOM 1117 C C . PHE A 1 147 ? 26.379 0.047 -31.647 1.00 85.50 147 PHE A C 1
ATOM 1119 O O . PHE A 1 147 ? 27.340 -0.244 -32.358 1.00 85.50 147 PHE A O 1
ATOM 1126 N N . GLN A 1 148 ? 25.195 0.386 -32.162 1.00 82.00 148 GLN A N 1
ATOM 1127 C CA . GLN A 1 148 ? 24.938 0.459 -33.602 1.00 82.00 148 GLN A CA 1
ATOM 1128 C C . GLN A 1 148 ? 25.750 1.560 -34.284 1.00 82.00 148 GLN A C 1
ATOM 1130 O O . GLN A 1 148 ? 26.313 1.311 -35.346 1.00 82.00 148 GLN A O 1
ATOM 1135 N N . LEU A 1 149 ? 25.863 2.745 -33.676 1.00 84.69 149 LEU A N 1
ATOM 1136 C CA . LEU A 1 149 ? 26.680 3.833 -34.224 1.00 84.69 149 LEU A CA 1
ATOM 1137 C C . LEU A 1 149 ? 28.157 3.433 -34.333 1.00 84.69 149 LEU A C 1
ATOM 1139 O O . LEU A 1 149 ? 28.796 3.709 -35.347 1.00 84.69 149 LEU A O 1
ATOM 1143 N N . ILE A 1 150 ? 28.680 2.732 -33.322 1.00 87.62 150 ILE A N 1
ATOM 1144 C CA . ILE A 1 150 ? 30.051 2.205 -33.337 1.00 87.62 150 ILE A CA 1
ATOM 1145 C C . ILE A 1 150 ? 30.205 1.131 -34.422 1.00 87.62 150 ILE A C 1
ATOM 1147 O O . ILE A 1 150 ? 31.181 1.151 -35.170 1.00 87.62 150 ILE A O 1
ATOM 1151 N N . ALA A 1 151 ? 29.243 0.210 -34.532 1.00 81.62 151 ALA A N 1
ATOM 1152 C CA . ALA A 1 151 ? 29.286 -0.864 -35.519 1.00 81.62 151 ALA A CA 1
ATOM 1153 C C . ALA A 1 151 ? 29.248 -0.322 -36.956 1.00 81.62 151 ALA A C 1
ATOM 1155 O O . ALA A 1 151 ? 30.115 -0.675 -37.751 1.00 81.62 151 ALA A O 1
ATOM 1156 N N . VAL A 1 152 ? 28.315 0.580 -37.278 1.00 80.88 152 VAL A N 1
ATOM 1157 C CA . VAL A 1 152 ? 28.191 1.166 -38.625 1.00 80.88 152 VAL A CA 1
ATOM 1158 C C . VAL A 1 152 ? 29.423 2.000 -38.976 1.00 80.88 152 VAL A C 1
ATOM 1160 O O . VAL A 1 152 ? 30.000 1.806 -40.042 1.00 80.88 152 VAL A O 1
ATOM 1163 N N . GLY A 1 153 ? 29.900 2.845 -38.055 1.00 80.25 153 GLY A N 1
ATOM 1164 C CA . GLY A 1 153 ? 31.093 3.664 -38.289 1.00 80.25 153 GLY A CA 1
ATOM 1165 C C . GLY A 1 153 ? 32.384 2.857 -38.483 1.00 80.25 153 GLY A C 1
ATOM 1166 O O . GLY A 1 153 ? 33.344 3.365 -39.056 1.00 80.25 153 GLY A O 1
ATOM 1167 N N . SER A 1 154 ? 32.421 1.597 -38.038 1.00 78.75 154 SER A N 1
ATOM 1168 C CA . SER A 1 154 ? 33.584 0.721 -38.227 1.00 78.75 154 SER A CA 1
ATOM 1169 C C . SER A 1 154 ? 33.645 0.045 -39.606 1.00 78.75 154 SER A C 1
ATOM 1171 O O . SER A 1 154 ? 34.722 -0.391 -40.014 1.00 78.75 154 SER A O 1
ATOM 1173 N N . ILE A 1 155 ? 32.525 -0.031 -40.337 1.00 68.69 155 ILE A N 1
ATOM 1174 C CA . ILE A 1 155 ? 32.416 -0.807 -41.587 1.00 68.69 155 ILE A CA 1
ATOM 1175 C C . ILE A 1 155 ? 32.946 -0.021 -42.801 1.00 68.69 155 ILE A C 1
ATOM 1177 O O . ILE A 1 155 ? 33.532 -0.620 -43.705 1.00 68.69 155 ILE A O 1
ATOM 1181 N N . ASP A 1 156 ? 32.867 1.312 -42.786 1.00 59.94 156 ASP A N 1
ATOM 1182 C CA . ASP A 1 156 ? 33.290 2.162 -43.914 1.00 59.94 156 ASP A CA 1
ATOM 1183 C C . ASP A 1 156 ? 34.808 2.179 -44.171 1.00 59.94 156 ASP A C 1
ATOM 1185 O O . ASP A 1 156 ? 35.260 2.632 -45.222 1.00 59.94 156 ASP A O 1
ATOM 1189 N N . VAL A 1 157 ? 35.624 1.657 -43.251 1.00 59.06 157 VAL A N 1
ATOM 1190 C CA . VAL A 1 157 ? 37.090 1.709 -43.381 1.00 59.06 157 VAL A CA 1
ATOM 1191 C C . VAL A 1 157 ? 37.671 0.468 -44.077 1.00 59.06 157 VAL A C 1
ATOM 1193 O O . VAL A 1 157 ? 38.818 0.516 -44.519 1.00 59.06 157 VAL A O 1
ATOM 1196 N N . LEU A 1 158 ? 36.929 -0.646 -44.208 1.00 54.22 158 LEU A N 1
ATOM 1197 C CA . LEU A 1 158 ? 37.551 -1.931 -44.582 1.00 54.22 158 LEU A CA 1
ATOM 1198 C C . LEU A 1 158 ? 36.906 -2.759 -45.702 1.00 54.22 158 LEU A C 1
ATOM 1200 O O . LEU A 1 158 ? 37.580 -3.675 -46.176 1.00 54.22 158 LEU A O 1
ATOM 1204 N N . SER A 1 159 ? 35.685 -2.501 -46.187 1.00 52.09 159 SER A N 1
ATOM 1205 C CA . SER A 1 159 ? 35.131 -3.404 -47.214 1.00 52.09 159 SER A CA 1
ATOM 1206 C C . SER A 1 159 ? 34.137 -2.782 -48.187 1.00 52.09 159 SER A C 1
ATOM 1208 O O . SER A 1 159 ? 32.994 -2.503 -47.849 1.00 52.09 159 SER A O 1
ATOM 1210 N N . MET A 1 160 ? 34.542 -2.728 -49.456 1.00 57.09 160 MET A N 1
ATOM 1211 C CA . MET A 1 160 ? 33.705 -2.435 -50.625 1.00 57.09 160 MET A CA 1
ATOM 1212 C C . MET A 1 160 ? 32.873 -3.659 -51.083 1.00 57.09 160 MET A C 1
ATOM 1214 O O . MET A 1 160 ? 32.336 -3.677 -52.188 1.00 57.09 160 MET A O 1
ATOM 1218 N N . GLN A 1 161 ? 32.773 -4.709 -50.260 1.00 63.53 161 GLN A N 1
ATOM 1219 C CA . GLN A 1 161 ? 32.135 -5.978 -50.614 1.00 63.53 161 GLN A CA 1
ATOM 1220 C C . GLN A 1 161 ? 30.824 -6.151 -49.832 1.00 63.53 161 GLN A C 1
ATOM 1222 O O . GLN A 1 161 ? 30.770 -6.762 -48.768 1.00 63.53 161 GLN A O 1
ATOM 1227 N N . ARG A 1 162 ? 29.766 -5.550 -50.381 1.00 59.50 162 ARG A N 1
ATOM 1228 C CA . ARG A 1 162 ? 28.382 -5.580 -49.892 1.00 59.50 162 ARG A CA 1
ATOM 1229 C C . ARG A 1 162 ? 27.867 -7.027 -49.881 1.00 59.50 162 ARG A C 1
ATOM 1231 O O . ARG A 1 162 ? 27.704 -7.613 -50.947 1.00 59.50 162 ARG A O 1
ATOM 1238 N N . SER A 1 163 ? 27.654 -7.610 -48.700 1.00 63.22 163 SER A N 1
ATOM 1239 C CA . SER A 1 163 ? 27.086 -8.960 -48.538 1.00 63.22 163 SER A CA 1
ATOM 1240 C C . SER A 1 163 ? 25.773 -8.896 -47.758 1.00 63.22 163 SER A C 1
ATOM 1242 O O . SER A 1 163 ? 25.621 -8.050 -46.878 1.00 63.22 163 SER A O 1
ATOM 1244 N N . ASP A 1 164 ? 24.841 -9.797 -48.067 1.00 76.44 164 ASP A N 1
ATOM 1245 C CA . ASP A 1 164 ? 23.427 -9.818 -47.645 1.00 76.44 164 ASP A CA 1
ATOM 1246 C C . ASP A 1 164 ? 23.154 -9.807 -46.118 1.00 76.44 164 ASP A C 1
ATOM 1248 O O . ASP A 1 164 ? 22.000 -9.777 -45.689 1.00 76.44 164 ASP A O 1
ATOM 1252 N N . GLY A 1 165 ? 24.190 -9.789 -45.273 1.00 72.06 165 GLY A N 1
ATOM 1253 C CA . GLY A 1 165 ? 24.087 -9.748 -43.810 1.00 72.06 165 GLY A CA 1
ATOM 1254 C C . GLY A 1 165 ? 23.655 -8.404 -43.202 1.00 72.06 165 GLY A C 1
ATOM 1255 O O . GLY A 1 165 ? 23.275 -8.374 -42.030 1.00 72.06 165 GLY A O 1
ATOM 1256 N N . GLU A 1 166 ? 23.662 -7.300 -43.959 1.00 71.38 166 GLU A N 1
ATOM 1257 C CA . GLU A 1 166 ? 23.294 -5.968 -43.437 1.00 71.38 166 GLU A CA 1
ATOM 1258 C C . GLU A 1 166 ? 21.833 -5.902 -42.959 1.00 71.38 166 GLU A C 1
ATOM 1260 O O . GLU A 1 166 ? 21.538 -5.320 -41.913 1.00 71.38 166 GLU A O 1
ATOM 1265 N N . TRP A 1 167 ? 20.911 -6.571 -43.659 1.00 78.06 167 TRP A N 1
ATOM 1266 C CA . TRP A 1 167 ? 19.481 -6.551 -43.327 1.00 78.06 167 TRP A CA 1
ATOM 1267 C C . TRP A 1 167 ? 19.163 -7.175 -41.967 1.00 78.06 167 TRP A C 1
ATOM 1269 O O . TRP A 1 167 ? 18.235 -6.733 -41.290 1.00 78.06 167 TRP A O 1
ATOM 1279 N N . MET A 1 168 ? 19.947 -8.164 -41.527 1.00 77.19 168 MET A N 1
ATOM 1280 C CA . MET A 1 168 ? 19.747 -8.807 -40.227 1.00 77.19 168 MET A CA 1
ATOM 1281 C C . MET A 1 168 ? 20.060 -7.856 -39.068 1.00 77.19 168 MET A C 1
ATOM 1283 O O . MET A 1 168 ? 19.351 -7.863 -38.062 1.00 77.19 168 MET A O 1
ATOM 1287 N N . ILE A 1 169 ? 21.081 -7.007 -39.222 1.00 75.50 169 ILE A N 1
ATOM 1288 C CA . ILE A 1 169 ? 21.466 -6.014 -38.211 1.00 75.50 169 ILE A CA 1
ATOM 1289 C C . ILE A 1 169 ? 20.398 -4.919 -38.119 1.00 75.50 169 ILE A C 1
ATOM 1291 O O . ILE A 1 169 ? 19.995 -4.563 -37.011 1.00 75.50 169 ILE A O 1
ATOM 1295 N N . PHE A 1 170 ? 19.879 -4.450 -39.261 1.00 75.12 170 PHE A N 1
ATOM 1296 C CA . PHE A 1 170 ? 18.782 -3.475 -39.298 1.00 75.12 170 PHE A CA 1
ATOM 1297 C C . PHE A 1 170 ? 17.457 -4.028 -38.747 1.00 75.12 170 PHE A C 1
ATOM 1299 O O . PHE A 1 170 ? 16.707 -3.311 -38.085 1.00 75.12 170 PHE A O 1
ATOM 1306 N N . ALA A 1 171 ? 17.158 -5.308 -38.978 1.00 80.31 171 ALA A N 1
ATOM 1307 C CA . ALA A 1 171 ? 15.957 -5.937 -38.432 1.00 80.31 171 ALA A CA 1
ATOM 1308 C C . ALA A 1 171 ? 16.040 -6.103 -36.904 1.00 80.31 171 ALA A C 1
ATOM 1310 O O . ALA A 1 171 ? 15.078 -5.800 -36.193 1.00 80.31 171 ALA A O 1
ATOM 1311 N N . LEU A 1 172 ? 17.199 -6.533 -36.384 1.00 75.88 172 LEU A N 1
ATOM 1312 C CA . LEU A 1 172 ? 17.413 -6.654 -34.940 1.00 75.88 172 LEU A CA 1
ATOM 1313 C C . LEU A 1 172 ? 17.381 -5.282 -34.252 1.00 75.88 172 LEU A C 1
ATOM 1315 O O . LEU A 1 172 ? 16.780 -5.143 -33.185 1.00 75.88 172 LEU A O 1
ATOM 1319 N N . SER A 1 173 ? 17.987 -4.261 -34.868 1.00 71.44 173 SER A N 1
ATOM 1320 C CA . SER A 1 173 ? 17.981 -2.898 -34.334 1.00 71.44 173 SER A CA 1
ATOM 1321 C C . SER A 1 173 ? 16.579 -2.300 -34.305 1.00 71.44 173 SER A C 1
ATOM 1323 O O . SER A 1 173 ? 16.157 -1.796 -33.261 1.00 71.44 173 SER A O 1
ATOM 1325 N N . GLY A 1 174 ? 15.823 -2.438 -35.398 1.00 75.38 174 GLY A N 1
ATOM 1326 C CA . GLY A 1 174 ? 14.430 -2.011 -35.469 1.00 75.38 174 GLY A CA 1
ATOM 1327 C C . GLY A 1 174 ? 13.586 -2.630 -34.355 1.00 75.38 174 GLY A C 1
ATOM 1328 O O . GLY A 1 174 ? 12.877 -1.911 -33.655 1.00 75.38 174 GLY A O 1
ATOM 1329 N N . ALA A 1 175 ? 13.731 -3.934 -34.100 1.00 76.31 175 ALA A N 1
ATOM 1330 C CA . ALA A 1 175 ? 13.011 -4.609 -33.020 1.00 76.31 175 ALA A CA 1
ATOM 1331 C C . ALA A 1 175 ? 13.364 -4.057 -31.622 1.00 76.31 175 ALA A C 1
ATOM 1333 O O . ALA A 1 175 ? 12.471 -3.876 -30.792 1.00 76.31 175 ALA A O 1
ATOM 1334 N N . THR A 1 176 ? 14.640 -3.739 -31.367 1.00 74.38 176 THR A N 1
ATOM 1335 C CA . THR A 1 176 ? 15.082 -3.188 -30.069 1.00 74.38 176 THR A CA 1
ATOM 1336 C C . THR A 1 176 ? 14.618 -1.759 -29.799 1.00 74.38 176 THR A C 1
ATOM 1338 O O . THR A 1 176 ? 14.473 -1.402 -28.636 1.00 74.38 176 THR A O 1
ATOM 1341 N N . VAL A 1 177 ? 14.358 -0.951 -30.832 1.00 74.06 177 VAL A N 1
ATOM 1342 C CA . VAL A 1 177 ? 13.903 0.445 -30.674 1.00 74.06 177 VAL A CA 1
ATOM 1343 C C . VAL A 1 177 ? 12.378 0.544 -30.729 1.00 74.06 177 VAL A C 1
ATOM 1345 O O . VAL A 1 177 ? 11.756 1.197 -29.890 1.00 74.06 177 VAL A O 1
ATOM 1348 N N . VAL A 1 178 ? 11.757 -0.136 -31.693 1.00 77.81 178 VAL A N 1
ATOM 1349 C CA . VAL A 1 178 ? 10.304 -0.091 -31.908 1.00 77.81 178 VAL A CA 1
ATOM 1350 C C . VAL A 1 178 ? 9.565 -0.870 -30.818 1.00 77.81 178 VAL A C 1
ATOM 1352 O O . VAL A 1 178 ? 8.507 -0.434 -30.367 1.00 77.81 178 VAL A O 1
ATOM 1355 N N . GLY A 1 179 ? 10.134 -1.980 -30.338 1.00 78.75 179 GLY A N 1
ATOM 1356 C CA . GLY A 1 179 ? 9.528 -2.813 -29.296 1.00 78.75 179 GLY A CA 1
ATOM 1357 C C . GLY A 1 179 ? 9.224 -2.047 -28.000 1.00 78.75 179 GLY A C 1
ATOM 1358 O O . GLY A 1 179 ? 8.062 -2.007 -27.589 1.00 78.75 179 GLY A O 1
ATOM 1359 N N . PRO A 1 180 ? 10.214 -1.391 -27.366 1.00 75.69 180 PRO A N 1
ATOM 1360 C CA . PRO A 1 180 ? 9.994 -0.600 -26.156 1.00 75.69 180 PRO A CA 1
ATOM 1361 C C . PRO A 1 180 ? 9.036 0.575 -26.359 1.00 75.69 180 PRO A C 1
ATOM 1363 O O . PRO A 1 180 ? 8.219 0.844 -25.481 1.00 75.69 180 PRO A O 1
ATOM 1366 N N . MET A 1 181 ? 9.080 1.252 -27.513 1.00 76.38 181 MET A N 1
ATOM 1367 C CA . MET A 1 181 ? 8.141 2.340 -27.809 1.00 76.38 181 MET A CA 1
ATOM 1368 C C . MET A 1 181 ? 6.697 1.851 -27.912 1.00 76.38 181 MET A C 1
ATOM 1370 O O . MET A 1 181 ? 5.803 2.467 -27.330 1.00 76.38 181 MET A O 1
ATOM 1374 N N . LEU A 1 182 ? 6.463 0.727 -28.595 1.00 81.56 182 LEU A N 1
ATOM 1375 C CA . LEU A 1 182 ? 5.137 0.111 -28.652 1.00 81.56 182 LEU A CA 1
ATOM 1376 C C . LEU A 1 182 ? 4.677 -0.337 -27.265 1.00 81.56 182 LEU A C 1
ATOM 1378 O O . LEU A 1 182 ? 3.531 -0.093 -26.896 1.00 81.56 182 LEU A O 1
ATOM 1382 N N . TYR A 1 183 ? 5.573 -0.927 -26.471 1.00 79.81 183 TYR A N 1
ATOM 1383 C CA . TYR A 1 183 ? 5.268 -1.331 -25.101 1.00 79.81 183 TYR A CA 1
ATOM 1384 C C . TYR A 1 183 ? 4.847 -0.139 -24.229 1.00 79.81 183 TYR A C 1
ATOM 1386 O O . TYR A 1 183 ? 3.803 -0.194 -23.579 1.00 79.81 183 TYR A O 1
ATOM 1394 N N . LEU A 1 184 ? 5.605 0.963 -24.258 1.00 79.94 184 LEU A N 1
ATOM 1395 C CA . LEU A 1 184 ? 5.269 2.185 -23.523 1.00 79.94 184 LEU A CA 1
ATOM 1396 C C . LEU A 1 184 ? 3.964 2.819 -24.019 1.00 79.94 184 LEU A C 1
ATOM 1398 O O . LEU A 1 184 ? 3.165 3.272 -23.201 1.00 79.94 184 LEU A O 1
ATOM 1402 N N . GLY A 1 185 ? 3.719 2.820 -25.332 1.00 79.81 185 GLY A N 1
ATOM 1403 C CA . GLY A 1 185 ? 2.471 3.315 -25.914 1.00 79.81 185 GLY A CA 1
ATOM 1404 C C . GLY A 1 185 ? 1.256 2.515 -25.445 1.00 79.81 185 GLY A C 1
ATOM 1405 O O . GLY A 1 185 ? 0.268 3.092 -24.993 1.00 79.81 185 GLY A O 1
ATOM 1406 N N . VAL A 1 186 ? 1.349 1.183 -25.468 1.00 82.88 186 VAL A N 1
ATOM 1407 C CA . VAL A 1 186 ? 0.293 0.293 -24.962 1.00 82.88 186 VAL A CA 1
ATOM 1408 C C . VAL A 1 186 ? 0.081 0.495 -23.462 1.00 82.88 186 VAL A C 1
ATOM 1410 O O . VAL A 1 186 ? -1.062 0.609 -23.018 1.00 82.88 186 VAL A O 1
ATOM 1413 N N . LEU A 1 187 ? 1.160 0.599 -22.682 1.00 79.69 187 LEU A N 1
ATOM 1414 C CA . LEU A 1 187 ? 1.083 0.853 -21.244 1.00 79.69 187 LEU A CA 1
ATOM 1415 C C . LEU A 1 187 ? 0.377 2.186 -20.951 1.00 79.69 187 LEU A C 1
ATOM 1417 O O . LEU A 1 187 ? -0.513 2.233 -20.104 1.00 79.69 187 LEU A O 1
ATOM 1421 N N . ALA A 1 188 ? 0.723 3.254 -21.673 1.00 78.38 188 ALA A N 1
ATOM 1422 C CA . ALA A 1 188 ? 0.105 4.567 -21.511 1.00 78.38 188 ALA A CA 1
ATOM 1423 C C . ALA A 1 188 ? -1.400 4.538 -21.825 1.00 78.38 188 ALA A C 1
ATOM 1425 O O . ALA A 1 188 ? -2.195 5.099 -21.070 1.00 78.38 188 ALA A O 1
ATOM 1426 N N . VAL A 1 189 ? -1.803 3.835 -22.889 1.00 80.12 189 VAL A N 1
ATOM 1427 C CA . VAL A 1 189 ? -3.220 3.651 -23.243 1.00 80.12 189 VAL A CA 1
ATOM 1428 C C . VAL A 1 189 ? -3.960 2.857 -22.166 1.00 80.12 189 VAL A C 1
ATOM 1430 O O . VAL A 1 189 ? -5.060 3.247 -21.778 1.00 80.12 189 VAL A O 1
ATOM 1433 N N . LEU A 1 190 ? -3.363 1.785 -21.639 1.00 82.38 190 LEU A N 1
ATOM 1434 C CA . LEU A 1 190 ? -3.958 0.998 -20.554 1.00 82.38 190 LEU A CA 1
ATOM 1435 C C . LEU A 1 190 ? -4.122 1.823 -19.276 1.00 82.38 190 LEU A C 1
ATOM 1437 O O . LEU A 1 190 ? -5.178 1.768 -18.652 1.00 82.38 190 LEU A O 1
ATOM 1441 N N . VAL A 1 191 ? -3.118 2.621 -18.907 1.00 80.12 191 VAL A N 1
ATOM 1442 C CA . VAL A 1 191 ? -3.202 3.515 -17.744 1.00 80.12 191 VAL A CA 1
ATOM 1443 C C . VAL A 1 191 ? -4.298 4.559 -17.949 1.00 80.12 191 VAL A C 1
ATOM 1445 O O . VAL A 1 191 ? -5.144 4.718 -17.073 1.00 80.12 191 VAL A O 1
ATOM 1448 N N . ALA A 1 192 ? -4.345 5.222 -19.107 1.00 75.25 192 ALA A N 1
ATOM 1449 C CA . ALA A 1 192 ? -5.400 6.185 -19.423 1.00 75.25 192 ALA A CA 1
ATOM 1450 C C . ALA A 1 192 ? -6.795 5.539 -19.368 1.00 75.25 192 ALA A C 1
ATOM 1452 O O . ALA A 1 192 ? -7.724 6.111 -18.803 1.00 75.25 192 ALA A O 1
ATOM 1453 N N . PHE A 1 193 ? -6.928 4.317 -19.884 1.00 81.50 193 PHE A N 1
ATOM 1454 C CA . PHE A 1 193 ? -8.172 3.556 -19.850 1.00 81.50 193 PHE A CA 1
ATOM 1455 C C . PHE A 1 193 ? -8.606 3.203 -18.423 1.00 81.50 193 PHE A C 1
ATOM 1457 O O . PHE A 1 193 ? -9.762 3.425 -18.062 1.00 81.50 193 PHE A O 1
ATOM 1464 N N . VAL A 1 194 ? -7.684 2.705 -17.593 1.00 80.06 194 VAL A N 1
ATOM 1465 C CA . VAL A 1 194 ? -7.954 2.414 -16.177 1.00 80.06 194 VAL A CA 1
ATOM 1466 C C . VAL A 1 194 ? -8.358 3.689 -15.449 1.00 80.06 194 VAL A C 1
ATOM 1468 O O . VAL A 1 194 ? -9.356 3.675 -14.738 1.00 80.06 194 VAL A O 1
ATOM 1471 N N . LEU A 1 195 ? -7.663 4.806 -15.672 1.00 78.12 195 LEU A N 1
ATOM 1472 C CA . LEU A 1 195 ? -8.034 6.091 -15.080 1.00 78.12 195 LEU A CA 1
ATOM 1473 C C . LEU A 1 195 ? -9.435 6.538 -15.525 1.00 78.12 195 LEU A C 1
ATOM 1475 O O . LEU A 1 195 ? -10.218 6.970 -14.685 1.00 78.12 195 LEU A O 1
ATOM 1479 N N . CYS A 1 196 ? -9.799 6.371 -16.800 1.00 77.31 196 CYS A N 1
ATOM 1480 C CA . CYS A 1 196 ? -11.143 6.688 -17.292 1.00 77.31 196 CYS A CA 1
ATOM 1481 C C . CYS A 1 196 ? -12.244 5.792 -16.702 1.00 77.31 196 CYS A C 1
ATOM 1483 O O . CYS A 1 196 ? -13.360 6.268 -16.507 1.00 77.31 196 CYS A O 1
ATOM 1485 N N . ILE A 1 197 ? -11.962 4.513 -16.430 1.00 78.19 197 ILE A N 1
ATOM 1486 C CA . ILE A 1 197 ? -12.925 3.596 -15.796 1.00 78.19 197 ILE A CA 1
ATOM 1487 C C . ILE A 1 197 ? -13.049 3.870 -14.301 1.00 78.19 197 ILE A C 1
ATOM 1489 O O . ILE A 1 197 ? -14.149 3.814 -13.752 1.00 78.19 197 ILE A O 1
ATOM 1493 N N . VAL A 1 198 ? -11.913 4.102 -13.644 1.00 73.38 198 VAL A N 1
ATOM 1494 C CA . VAL A 1 198 ? -11.825 4.217 -12.188 1.00 73.38 198 VAL A CA 1
ATOM 1495 C C . VAL A 1 198 ? -12.279 5.584 -11.709 1.00 73.38 198 VAL A C 1
ATOM 1497 O O . VAL A 1 198 ? -12.702 5.655 -10.563 1.00 73.38 198 VAL A O 1
ATOM 1500 N N . GLN A 1 199 ? -12.263 6.628 -12.551 1.00 67.88 199 GLN A N 1
ATOM 1501 C CA . GLN A 1 199 ? -12.914 7.908 -12.256 1.00 67.88 199 GLN A CA 1
ATOM 1502 C C . GLN A 1 199 ? -14.380 7.634 -11.894 1.00 67.88 199 GLN A C 1
ATOM 1504 O O . GLN A 1 199 ? -15.204 7.386 -12.785 1.00 67.88 199 GLN A O 1
ATOM 1509 N N . PRO A 1 200 ? -14.729 7.644 -10.594 1.00 52.03 200 PRO A N 1
ATOM 1510 C CA . PRO A 1 200 ? -16.099 7.457 -10.193 1.00 52.03 200 PRO A CA 1
ATOM 1511 C C . PRO A 1 200 ? -16.842 8.642 -10.786 1.00 52.03 200 PRO A C 1
ATOM 1513 O O . PRO A 1 200 ? -16.368 9.779 -10.750 1.00 52.03 200 PRO A O 1
ATOM 1516 N N . ARG A 1 201 ? -18.004 8.380 -11.371 1.00 55.12 201 ARG A N 1
ATOM 1517 C CA . ARG A 1 201 ? -18.929 9.418 -11.815 1.00 55.12 201 ARG A CA 1
ATOM 1518 C C . ARG A 1 201 ? -19.499 10.114 -10.571 1.00 55.12 201 ARG A C 1
ATOM 1520 O O . ARG A 1 201 ? -20.653 9.925 -10.218 1.00 55.12 201 ARG A O 1
ATOM 1527 N N . GLU A 1 202 ? -18.652 10.862 -9.873 1.00 53.62 202 GLU A N 1
ATOM 1528 C CA . GLU A 1 202 ? -18.927 11.541 -8.604 1.00 53.62 202 GLU A CA 1
ATOM 1529 C C . GLU A 1 202 ? -19.735 12.824 -8.805 1.00 53.62 202 GLU A C 1
ATOM 1531 O O . GLU A 1 202 ? -20.222 13.403 -7.843 1.00 53.62 202 GLU A O 1
ATOM 1536 N N . ARG A 1 203 ? -19.938 13.262 -10.053 1.00 52.47 203 ARG A N 1
ATOM 1537 C CA . ARG A 1 203 ? -20.666 14.505 -10.338 1.00 52.47 203 ARG A CA 1
ATOM 1538 C C . ARG A 1 203 ? -22.186 14.421 -10.213 1.00 52.47 203 ARG A C 1
ATOM 1540 O O . ARG A 1 203 ? -22.813 15.471 -10.225 1.00 52.47 203 ARG A O 1
ATOM 1547 N N . ASP A 1 204 ? -22.767 13.234 -10.045 1.00 54.66 204 ASP A N 1
ATOM 1548 C CA . ASP A 1 204 ? -24.227 13.078 -10.126 1.00 54.66 204 ASP A CA 1
ATOM 1549 C C . ASP A 1 204 ? -24.876 12.578 -8.824 1.00 54.66 204 ASP A C 1
ATOM 1551 O O . ASP A 1 204 ? -26.053 12.225 -8.841 1.00 54.66 204 ASP A O 1
ATOM 1555 N N . ALA A 1 205 ? -24.161 12.527 -7.692 1.00 56.22 205 ALA A N 1
ATOM 1556 C CA . ALA A 1 205 ? -24.842 12.340 -6.413 1.00 56.22 205 ALA A CA 1
ATOM 1557 C C . ALA A 1 205 ? -25.512 13.676 -6.046 1.00 56.22 205 ALA A C 1
ATOM 1559 O O . ALA A 1 205 ? -24.785 14.630 -5.751 1.00 56.22 205 ALA A O 1
ATOM 1560 N N . PRO A 1 206 ? -26.856 13.794 -6.095 1.00 57.62 206 PRO A N 1
ATOM 1561 C CA . PRO A 1 206 ? -27.523 14.989 -5.603 1.00 57.62 206 PRO A CA 1
ATOM 1562 C C . PRO A 1 206 ? -27.069 15.184 -4.160 1.00 57.62 206 PRO A C 1
ATOM 1564 O O . PRO A 1 206 ? -27.161 14.254 -3.353 1.00 57.62 206 PRO A O 1
ATOM 1567 N N . MET A 1 207 ? -26.513 16.362 -3.855 1.00 51.75 207 MET A N 1
ATOM 1568 C CA . MET A 1 207 ? -26.275 16.733 -2.467 1.00 51.75 207 MET A CA 1
ATOM 1569 C C . MET A 1 207 ? -27.578 16.469 -1.714 1.00 51.75 207 MET A C 1
ATOM 1571 O O . MET A 1 207 ? -28.620 16.913 -2.205 1.00 51.75 207 MET A O 1
ATOM 1575 N N . PRO A 1 208 ? -27.556 15.731 -0.589 1.00 56.16 208 PRO A N 1
ATOM 1576 C CA . PRO A 1 208 ? -28.722 15.649 0.264 1.00 56.16 208 PRO A CA 1
ATOM 1577 C C . PRO A 1 208 ? -29.048 17.083 0.657 1.00 56.16 208 PRO A C 1
ATOM 1579 O O . PRO A 1 208 ? -28.319 17.724 1.413 1.00 56.16 208 PRO A O 1
ATOM 1582 N N . GLU A 1 209 ? -30.098 17.590 0.020 1.00 59.06 209 GLU A N 1
ATOM 1583 C CA . GLU A 1 209 ? -30.768 18.828 0.341 1.00 59.06 209 GLU A CA 1
ATOM 1584 C C . GLU A 1 209 ? -30.896 18.844 1.855 1.00 59.06 209 GLU A C 1
ATOM 1586 O O . GLU A 1 209 ? -31.416 17.892 2.443 1.00 59.06 209 GLU A O 1
ATOM 1591 N N . HIS A 1 210 ? -30.268 19.846 2.472 1.00 47.88 210 HIS A N 1
ATOM 1592 C CA . HIS A 1 210 ? -30.254 20.029 3.907 1.00 47.88 210 HIS A CA 1
ATOM 1593 C C . HIS A 1 210 ? -31.670 19.797 4.421 1.00 47.88 210 HIS A C 1
ATOM 1595 O O . HIS A 1 210 ? -32.549 20.636 4.227 1.00 47.88 210 HIS A O 1
ATOM 1601 N N . VAL A 1 211 ? -31.881 18.651 5.075 1.00 53.16 211 VAL A N 1
ATOM 1602 C CA . VAL A 1 211 ? -33.007 18.464 5.974 1.00 53.16 211 VAL A CA 1
ATOM 1603 C C . VAL A 1 211 ? -32.784 19.530 7.025 1.00 53.16 211 VAL A C 1
ATOM 1605 O O . VAL A 1 211 ? -31.953 19.382 7.921 1.00 53.16 211 VAL A O 1
ATOM 1608 N N . ALA A 1 212 ? -33.441 20.666 6.809 1.00 51.84 212 ALA A N 1
ATOM 1609 C CA . ALA A 1 212 ? -33.587 21.719 7.771 1.00 51.84 212 ALA A CA 1
ATOM 1610 C C . ALA A 1 212 ? -34.106 21.032 9.030 1.00 51.84 212 ALA A C 1
ATOM 1612 O O . ALA A 1 212 ? -35.264 20.626 9.104 1.00 51.84 212 ALA A O 1
ATOM 1613 N N . GLN A 1 213 ? -33.207 20.831 9.991 1.00 46.38 213 GLN A N 1
ATOM 1614 C CA . GLN A 1 213 ? -33.571 20.572 11.367 1.00 46.38 213 GLN A CA 1
ATOM 1615 C C . GLN A 1 213 ? -34.290 21.831 11.837 1.00 46.38 213 GLN A C 1
ATOM 1617 O O . GLN A 1 213 ? -33.690 22.758 12.377 1.00 46.38 213 GLN A O 1
ATOM 1622 N N . SER A 1 214 ? -35.591 21.878 11.564 1.00 45.28 214 SER A N 1
ATOM 1623 C CA . SER A 1 214 ? -36.528 22.666 12.332 1.00 45.28 214 SER A CA 1
ATOM 1624 C C . SER A 1 214 ? -36.441 22.144 13.759 1.00 45.28 214 SER A C 1
ATOM 1626 O O . SER A 1 214 ? -36.952 21.078 14.097 1.00 45.28 214 SER A O 1
ATOM 1628 N N . SER A 1 215 ? -35.715 22.879 14.589 1.00 51.81 215 SER A N 1
ATOM 1629 C CA . SER A 1 215 ? -35.813 22.796 16.033 1.00 51.81 215 SER A CA 1
ATOM 1630 C C . SER A 1 215 ? -37.241 23.180 16.437 1.00 51.81 215 SER A C 1
ATOM 1632 O O . SER A 1 215 ? -37.522 24.353 16.677 1.00 51.81 215 SER A O 1
ATOM 1634 N N . GLU A 1 216 ? -38.151 22.210 16.470 1.00 46.47 216 GLU A N 1
ATOM 1635 C CA . GLU A 1 216 ? -39.392 22.315 17.233 1.00 46.47 216 GLU A CA 1
ATOM 1636 C C . GLU A 1 216 ? -39.114 21.867 18.676 1.00 46.47 216 GLU A C 1
ATOM 1638 O O . GLU A 1 216 ? -38.681 20.734 18.898 1.00 46.47 216 GLU A O 1
ATOM 1643 N N . PRO A 1 217 ? -39.340 22.727 19.682 1.00 56.50 217 PRO A N 1
ATOM 1644 C CA . PRO A 1 217 ? -39.402 22.313 21.069 1.00 56.50 217 PRO A CA 1
ATOM 1645 C C . PRO A 1 217 ? -40.853 21.928 21.377 1.00 56.50 217 PRO A C 1
ATOM 1647 O O . PRO A 1 217 ? -41.667 22.787 21.710 1.00 56.50 217 PRO A O 1
ATOM 1650 N N . SER A 1 218 ? -41.205 20.649 21.256 1.00 46.16 218 SER A N 1
ATOM 1651 C CA . SER A 1 218 ? -42.523 20.153 21.665 1.00 46.16 218 SER A CA 1
ATOM 1652 C C . SER A 1 218 ? -42.425 19.295 22.922 1.00 46.16 218 SER A C 1
ATOM 1654 O O . SER A 1 218 ? -41.697 18.308 23.027 1.00 46.16 218 SER A O 1
ATOM 1656 N N . ALA A 1 219 ? -43.162 19.779 23.913 1.00 51.34 219 ALA A N 1
ATOM 1657 C CA . ALA A 1 219 ? -43.364 19.215 25.223 1.00 51.34 219 ALA A CA 1
ATOM 1658 C C . ALA A 1 219 ? -43.997 17.816 25.182 1.00 51.34 219 ALA A C 1
ATOM 1660 O O . ALA A 1 219 ? -44.768 17.475 24.291 1.00 51.34 219 ALA A O 1
ATOM 1661 N N . GLN A 1 220 ? -43.669 17.058 26.228 1.00 49.59 220 GLN A N 1
ATOM 1662 C CA . GLN A 1 220 ? -44.435 15.979 26.852 1.00 49.59 220 GLN A CA 1
ATOM 1663 C C . GLN A 1 220 ? -45.854 15.759 26.304 1.00 49.59 220 GLN A C 1
ATOM 1665 O O . GLN A 1 220 ? -46.737 16.586 26.521 1.00 49.59 220 GLN A O 1
ATOM 1670 N N . THR A 1 221 ? -46.132 14.563 25.787 1.00 45.78 221 THR A N 1
ATOM 1671 C CA . THR A 1 221 ? -47.361 13.845 26.160 1.00 45.78 221 THR A CA 1
ATOM 1672 C C . THR A 1 221 ? -47.164 12.345 25.966 1.00 45.78 221 THR A C 1
ATOM 1674 O O . THR A 1 221 ? -46.905 11.868 24.866 1.00 45.78 221 THR A O 1
ATOM 1677 N N . SER A 1 222 ? -47.243 11.610 27.076 1.00 54.28 222 SER A N 1
ATOM 1678 C CA . SER A 1 222 ? -47.469 10.168 27.091 1.00 54.28 222 SER A CA 1
ATOM 1679 C C . SER A 1 222 ? -48.791 9.866 26.404 1.00 54.28 222 SER A C 1
ATOM 1681 O O . SER A 1 222 ? -49.801 10.394 26.852 1.00 54.28 222 SER A O 1
ATOM 1683 N N . GLU A 1 223 ? -48.813 8.954 25.434 1.00 44.88 223 GLU A N 1
ATOM 1684 C CA . GLU A 1 223 ? -49.954 8.058 25.273 1.00 44.88 223 GLU A CA 1
ATOM 1685 C C . GLU A 1 223 ? -49.578 6.763 24.543 1.00 44.88 223 GLU A C 1
ATOM 1687 O O . GLU A 1 223 ? -48.698 6.696 23.689 1.00 44.88 223 GLU A O 1
ATOM 1692 N N . LEU A 1 224 ? -50.226 5.710 25.019 1.00 61.06 224 LEU A N 1
ATOM 1693 C CA . LEU A 1 224 ? -50.012 4.292 24.800 1.00 61.06 224 LEU A CA 1
ATOM 1694 C C . LEU A 1 224 ? -50.809 3.860 23.554 1.00 61.06 224 LEU A C 1
ATOM 1696 O O . LEU A 1 224 ? -52.023 4.042 23.536 1.00 61.06 224 LEU A O 1
ATOM 1700 N N . GLY A 1 225 ? -50.180 3.266 22.531 1.00 43.84 225 GLY A N 1
ATOM 1701 C CA . GLY A 1 225 ? -50.913 2.861 21.321 1.00 43.84 225 GLY A CA 1
ATOM 1702 C C . GLY A 1 225 ? -50.195 1.872 20.396 1.00 43.84 225 GLY A C 1
ATOM 1703 O O . GLY A 1 225 ? -49.290 2.254 19.674 1.00 43.84 225 GLY A O 1
ATOM 1704 N N . ALA A 1 226 ? -50.654 0.617 20.470 1.00 47.25 226 ALA A N 1
ATOM 1705 C CA . ALA A 1 226 ? -50.709 -0.503 19.511 1.00 47.25 226 ALA A CA 1
ATOM 1706 C C . ALA A 1 226 ? -49.696 -0.666 18.336 1.00 47.25 226 ALA A C 1
ATOM 1708 O O . ALA A 1 226 ? -49.421 0.275 17.598 1.00 47.25 226 ALA A O 1
ATOM 1709 N N . PRO A 1 227 ? -49.251 -1.912 18.046 1.00 50.94 227 PRO A N 1
ATOM 1710 C CA . PRO A 1 227 ? -48.384 -2.217 16.907 1.00 50.94 227 PRO A CA 1
ATOM 1711 C C . PRO A 1 227 ? -49.181 -2.473 15.613 1.00 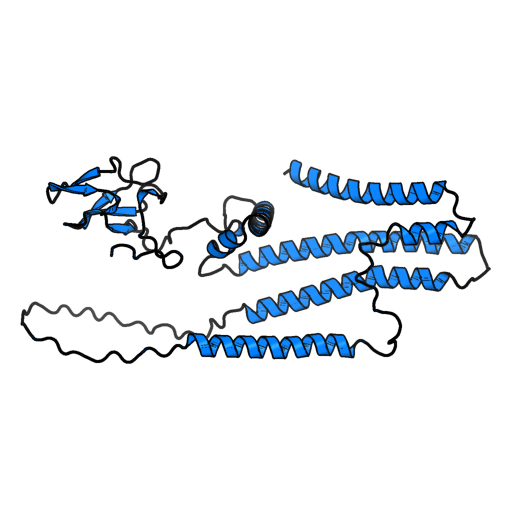50.94 227 PRO A C 1
ATOM 1713 O O . PRO A 1 227 ? -49.930 -3.446 15.518 1.00 50.94 227 PRO A O 1
ATOM 1716 N N . THR A 1 228 ? -48.972 -1.655 14.579 1.00 43.25 228 THR A N 1
ATOM 1717 C CA . THR A 1 228 ? -49.369 -1.967 13.195 1.00 43.25 228 THR A CA 1
ATOM 1718 C C . THR A 1 228 ? -48.198 -2.591 12.443 1.00 43.25 228 THR A C 1
ATOM 1720 O O . THR A 1 228 ? -47.150 -1.980 12.253 1.00 43.25 228 THR A O 1
ATOM 1723 N N . SER A 1 229 ? -48.384 -3.845 12.030 1.00 52.56 229 SER A N 1
ATOM 1724 C CA . SER A 1 229 ? -47.476 -4.618 11.188 1.00 52.56 229 SER A CA 1
ATOM 1725 C C . SER A 1 229 ? -47.529 -4.114 9.744 1.00 52.56 229 SER A C 1
ATOM 1727 O O . SER A 1 229 ? -48.437 -4.473 8.993 1.00 52.56 229 SER A O 1
ATOM 1729 N N . GLU A 1 230 ? -46.558 -3.299 9.345 1.00 42.88 230 GLU A N 1
ATOM 1730 C CA . GLU A 1 230 ? -46.410 -2.838 7.965 1.00 42.88 230 GLU A CA 1
ATOM 1731 C C . GLU A 1 230 ? -45.401 -3.723 7.220 1.00 42.88 230 GLU A C 1
ATOM 1733 O O . GLU A 1 230 ? -44.254 -3.906 7.631 1.00 42.88 230 GLU A O 1
ATOM 1738 N N . HIS A 1 231 ? -45.879 -4.352 6.147 1.00 51.00 231 HIS A N 1
ATOM 1739 C CA . HIS A 1 231 ? -45.119 -5.237 5.274 1.00 51.00 231 HIS A CA 1
ATOM 1740 C C . HIS A 1 231 ? -43.974 -4.484 4.586 1.00 51.00 231 HIS A C 1
ATOM 1742 O O . HIS A 1 231 ? -44.184 -3.732 3.636 1.00 51.00 231 HIS A O 1
ATOM 1748 N N . ALA A 1 232 ? -42.746 -4.746 5.036 1.00 43.72 232 ALA A N 1
ATOM 1749 C CA . ALA A 1 232 ? -41.530 -4.344 4.347 1.00 43.72 232 ALA A CA 1
ATOM 1750 C C . ALA A 1 232 ? -41.427 -5.085 3.003 1.00 43.72 232 ALA A C 1
ATOM 1752 O O . ALA A 1 232 ? -41.202 -6.296 2.949 1.00 43.72 232 ALA A O 1
ATOM 1753 N N . ALA A 1 233 ? -41.617 -4.347 1.910 1.00 48.41 233 ALA A N 1
ATOM 1754 C CA . ALA A 1 233 ? -41.390 -4.838 0.560 1.00 48.41 233 ALA A CA 1
ATOM 1755 C C . ALA A 1 233 ? -39.916 -5.263 0.383 1.00 48.41 233 ALA A C 1
ATOM 1757 O O . ALA A 1 233 ? -39.015 -4.566 0.859 1.00 48.41 233 ALA A O 1
ATOM 1758 N N . PRO A 1 234 ? -39.641 -6.383 -0.309 1.00 51.59 234 PRO A N 1
ATOM 1759 C CA . PRO A 1 234 ? -38.286 -6.881 -0.484 1.00 51.59 234 PRO A CA 1
ATOM 1760 C C . PRO A 1 234 ? -37.472 -5.905 -1.339 1.00 51.59 234 PRO A C 1
ATOM 1762 O O . PRO A 1 234 ? -37.801 -5.640 -2.498 1.00 51.59 234 PRO A O 1
ATOM 1765 N N . ALA A 1 235 ? -36.399 -5.378 -0.749 1.00 48.62 235 ALA A N 1
ATOM 1766 C CA . ALA A 1 235 ? -35.394 -4.580 -1.431 1.00 48.62 235 ALA A CA 1
ATOM 1767 C C . ALA A 1 235 ? -34.834 -5.387 -2.613 1.00 48.62 235 ALA A C 1
ATOM 1769 O O . ALA A 1 235 ? -34.132 -6.379 -2.435 1.00 48.62 235 ALA A O 1
ATOM 1770 N N . ARG A 1 236 ? -35.202 -4.991 -3.836 1.00 51.00 236 ARG A N 1
ATOM 1771 C CA . ARG A 1 236 ? -34.695 -5.600 -5.068 1.00 51.00 236 ARG A CA 1
ATOM 1772 C C . ARG A 1 236 ? -33.196 -5.329 -5.193 1.00 51.00 236 ARG A C 1
ATOM 1774 O O . ARG A 1 236 ? -32.761 -4.179 -5.167 1.00 51.00 236 ARG A O 1
ATOM 1781 N N . ASP A 1 237 ? -32.438 -6.404 -5.388 1.00 51.41 237 ASP A N 1
ATOM 1782 C CA . ASP A 1 237 ? -30.995 -6.431 -5.626 1.00 51.41 237 ASP A CA 1
ATOM 1783 C C . ASP A 1 237 ? -30.579 -5.592 -6.850 1.00 51.41 237 ASP A C 1
ATOM 1785 O O . ASP A 1 237 ? -30.424 -6.082 -7.970 1.00 51.41 237 ASP A O 1
ATOM 1789 N N . HIS A 1 238 ? -30.320 -4.302 -6.639 1.00 55.34 238 HIS A N 1
ATOM 1790 C CA . HIS A 1 238 ? -29.714 -3.420 -7.645 1.00 55.34 238 HIS A CA 1
ATOM 1791 C C . HIS A 1 238 ? -28.234 -3.743 -7.927 1.00 55.34 238 HIS A C 1
ATOM 1793 O O . HIS A 1 238 ? -27.647 -3.223 -8.880 1.00 55.34 238 HIS A O 1
ATOM 1799 N N . VAL A 1 239 ? -27.624 -4.627 -7.133 1.00 55.59 239 VAL A N 1
ATOM 1800 C CA . VAL A 1 239 ? -26.211 -5.008 -7.256 1.00 55.59 239 VAL A CA 1
ATOM 1801 C C . VAL A 1 239 ? -25.970 -5.891 -8.491 1.00 55.59 239 VAL A C 1
ATOM 1803 O O . VAL A 1 239 ? -24.961 -5.720 -9.179 1.00 55.59 239 VAL A O 1
ATOM 1806 N N . GLY A 1 240 ? -26.918 -6.771 -8.841 1.00 62.88 240 GLY A N 1
ATOM 1807 C CA . GLY A 1 240 ? -26.788 -7.688 -9.983 1.00 62.88 240 GLY A CA 1
ATOM 1808 C C . GLY A 1 240 ? -26.771 -6.975 -11.340 1.00 62.88 240 GLY A C 1
ATOM 1809 O O . GLY A 1 240 ? -25.862 -7.186 -12.146 1.00 62.88 240 GLY A O 1
ATOM 1810 N N . ALA A 1 241 ? -27.710 -6.049 -11.558 1.00 62.44 241 ALA A N 1
ATOM 1811 C CA . ALA A 1 241 ? -27.830 -5.303 -12.816 1.00 62.44 241 ALA A CA 1
ATOM 1812 C C . ALA A 1 241 ? -26.622 -4.382 -13.090 1.00 62.44 241 ALA A C 1
ATOM 1814 O O . ALA A 1 241 ? -26.233 -4.173 -14.241 1.00 62.44 241 ALA A O 1
ATOM 1815 N N . ARG A 1 242 ? -25.973 -3.860 -12.037 1.00 60.47 242 ARG A N 1
ATOM 1816 C CA . ARG A 1 242 ? -24.749 -3.049 -12.170 1.00 60.47 242 ARG A CA 1
ATOM 1817 C C . ARG A 1 242 ? -23.551 -3.875 -12.637 1.00 60.47 242 ARG A C 1
ATOM 1819 O O . ARG A 1 242 ? -22.746 -3.382 -13.426 1.00 60.47 242 ARG A O 1
ATOM 1826 N N . ARG A 1 243 ? -23.444 -5.128 -12.186 1.00 66.00 243 ARG A N 1
ATOM 1827 C CA . ARG A 1 243 ? -22.329 -6.025 -12.526 1.00 66.00 243 ARG A CA 1
ATOM 1828 C C . ARG A 1 243 ? -22.357 -6.426 -14.004 1.00 66.00 243 ARG A C 1
ATOM 1830 O O . ARG A 1 243 ? -21.316 -6.441 -14.657 1.00 66.00 243 ARG A O 1
ATOM 1837 N N . GLU A 1 244 ? -23.548 -6.657 -14.552 1.00 69.12 244 GLU A N 1
ATOM 1838 C CA . GLU A 1 244 ? -23.735 -7.045 -15.955 1.00 69.12 244 GLU A CA 1
ATOM 1839 C C . GLU A 1 244 ? -23.409 -5.903 -16.939 1.00 69.12 244 GLU A C 1
ATOM 1841 O O . GLU A 1 244 ? -22.795 -6.127 -17.987 1.00 69.12 244 GLU A O 1
ATOM 1846 N N . LEU A 1 245 ? -23.740 -4.656 -16.579 1.00 74.19 245 LEU A N 1
ATOM 1847 C CA . LEU A 1 245 ? -23.437 -3.479 -17.402 1.00 74.19 245 LEU A CA 1
ATOM 1848 C C . LEU A 1 245 ? -21.926 -3.197 -17.477 1.00 74.19 245 LEU A C 1
ATOM 1850 O O . LEU A 1 245 ? -21.420 -2.819 -18.537 1.00 74.19 245 LEU A O 1
ATOM 1854 N N . ILE A 1 246 ? -21.201 -3.402 -16.371 1.00 67.88 246 ILE A N 1
ATOM 1855 C CA . ILE A 1 246 ? -19.739 -3.255 -16.325 1.00 67.88 246 ILE A CA 1
ATOM 1856 C C . ILE A 1 246 ? -19.083 -4.327 -17.205 1.00 67.88 246 ILE A C 1
ATOM 1858 O O . ILE A 1 246 ? -18.254 -3.992 -18.051 1.00 67.88 246 ILE A O 1
ATOM 1862 N N . LEU A 1 247 ? -19.511 -5.589 -17.093 1.00 64.06 247 LEU A N 1
ATOM 1863 C CA . LEU A 1 247 ? -18.968 -6.689 -17.897 1.00 64.06 247 LEU A CA 1
ATOM 1864 C C . LEU A 1 247 ? -19.202 -6.493 -19.405 1.00 64.06 247 LEU A C 1
ATOM 1866 O O . LEU A 1 247 ? -18.281 -6.706 -20.194 1.00 64.06 247 LEU A O 1
ATOM 1870 N N . ARG A 1 248 ? -20.382 -6.009 -19.822 1.00 71.69 248 ARG A N 1
ATOM 1871 C CA . ARG A 1 248 ? -20.660 -5.720 -21.244 1.00 71.69 248 ARG A CA 1
ATOM 1872 C C . ARG A 1 248 ? -19.801 -4.586 -21.809 1.00 71.69 248 ARG A C 1
ATOM 1874 O O . ARG A 1 248 ? -19.386 -4.659 -22.964 1.00 71.69 248 ARG A O 1
ATOM 1881 N N . ARG A 1 249 ? -19.502 -3.553 -21.014 1.00 68.12 249 ARG A N 1
ATOM 1882 C CA . ARG A 1 249 ? -18.632 -2.442 -21.446 1.00 68.12 249 ARG A CA 1
ATOM 1883 C C . ARG A 1 249 ? -17.163 -2.856 -21.525 1.00 68.12 249 ARG A C 1
ATOM 1885 O O . ARG A 1 249 ? -16.489 -2.484 -22.483 1.00 68.12 249 ARG A O 1
ATOM 1892 N N . VAL A 1 250 ? -16.696 -3.679 -20.584 1.00 63.88 250 VAL A N 1
ATOM 1893 C CA . VAL A 1 250 ? -15.346 -4.266 -20.631 1.00 63.88 250 VAL A CA 1
ATOM 1894 C C . VAL A 1 250 ? -15.186 -5.159 -21.868 1.00 63.88 250 VAL A C 1
ATOM 1896 O O . VAL A 1 250 ? -14.195 -5.025 -22.583 1.00 63.88 250 VAL A O 1
ATOM 1899 N N . ALA A 1 251 ? -16.183 -5.994 -22.185 1.00 59.50 251 ALA A N 1
ATOM 1900 C CA . ALA A 1 251 ? -16.160 -6.849 -23.374 1.00 59.50 251 ALA A CA 1
ATOM 1901 C C . ALA A 1 251 ? -16.133 -6.045 -24.690 1.00 59.50 251 ALA A C 1
ATOM 1903 O O . ALA A 1 251 ? -15.328 -6.338 -25.574 1.00 59.50 251 ALA A O 1
ATOM 1904 N N . ALA A 1 252 ? -16.951 -4.992 -24.808 1.00 61.91 252 ALA A N 1
ATOM 1905 C CA . ALA A 1 252 ? -16.987 -4.148 -26.006 1.00 61.91 252 ALA A CA 1
ATOM 1906 C C . ALA A 1 252 ? -15.661 -3.397 -26.246 1.00 61.91 252 ALA A C 1
ATOM 1908 O O . ALA A 1 252 ? -15.195 -3.309 -27.383 1.00 61.91 252 ALA A O 1
ATOM 1909 N N . CYS A 1 253 ? -15.013 -2.903 -25.187 1.00 54.47 253 CYS A N 1
ATOM 1910 C CA . CYS A 1 253 ? -13.714 -2.235 -25.306 1.00 54.47 253 CYS A CA 1
ATOM 1911 C C . CYS A 1 253 ? -12.561 -3.209 -25.577 1.00 54.47 253 CYS A C 1
ATOM 1913 O O . CYS A 1 253 ? -11.658 -2.856 -26.336 1.00 54.47 253 CYS A O 1
ATOM 1915 N N . TRP A 1 254 ? -12.596 -4.434 -25.036 1.00 51.06 254 TRP A N 1
ATOM 1916 C CA . TRP A 1 254 ? -11.606 -5.459 -25.383 1.00 51.06 254 TRP A CA 1
ATOM 1917 C C . TRP A 1 254 ? -11.685 -5.789 -26.877 1.00 51.06 254 TRP A C 1
ATOM 1919 O O . TRP A 1 254 ? -10.653 -5.789 -27.549 1.00 51.06 254 TRP A O 1
ATOM 1929 N N . CYS A 1 255 ? -12.888 -5.956 -27.439 1.00 51.34 255 CYS A N 1
ATOM 1930 C CA . CYS A 1 255 ? -13.072 -6.134 -28.884 1.00 51.34 255 CYS A CA 1
ATOM 1931 C C . CYS A 1 255 ? -12.519 -4.956 -29.706 1.00 51.34 255 CYS A C 1
ATOM 1933 O O . CYS A 1 255 ? -11.947 -5.175 -30.770 1.00 51.34 255 CYS A O 1
ATOM 1935 N N . TYR A 1 256 ? -12.619 -3.720 -29.207 1.00 51.28 256 TYR A N 1
ATOM 1936 C CA . TYR A 1 256 ? -12.077 -2.550 -29.904 1.00 51.28 256 TYR A CA 1
ATOM 1937 C C . TYR A 1 256 ? -10.540 -2.491 -29.847 1.00 51.28 256 TYR A C 1
ATOM 1939 O O . TYR A 1 256 ? -9.891 -2.295 -30.870 1.00 51.28 256 TYR A O 1
ATOM 1947 N N . ALA A 1 257 ? -9.936 -2.736 -28.680 1.00 47.00 257 ALA A N 1
ATOM 1948 C CA . ALA A 1 257 ? -8.478 -2.734 -28.520 1.00 47.00 257 ALA A CA 1
ATOM 1949 C C . ALA A 1 257 ? -7.799 -3.886 -29.285 1.00 47.00 257 ALA A C 1
ATOM 1951 O O . ALA A 1 257 ? -6.765 -3.692 -29.925 1.00 47.00 257 ALA A O 1
ATOM 1952 N N . SER A 1 258 ? -8.410 -5.073 -29.277 1.00 45.16 258 SER A N 1
ATOM 1953 C CA . SER A 1 258 ? -7.935 -6.218 -30.065 1.00 45.16 258 SER A CA 1
ATOM 1954 C C . SER A 1 258 ? -8.172 -6.035 -31.569 1.00 45.16 258 SER A C 1
ATOM 1956 O O . SER A 1 258 ? -7.328 -6.443 -32.363 1.00 45.16 258 SER A O 1
ATOM 1958 N N . GLY A 1 259 ? -9.241 -5.337 -31.970 1.00 42.47 259 GLY A N 1
ATOM 1959 C CA . GLY A 1 259 ? -9.486 -4.955 -33.363 1.00 42.47 259 GLY A CA 1
ATOM 1960 C C . GLY A 1 259 ? -8.456 -3.965 -33.921 1.00 42.47 259 GLY A C 1
ATOM 1961 O O . GLY A 1 259 ? -8.004 -4.129 -35.051 1.00 42.47 259 GLY A O 1
ATOM 1962 N N . VAL A 1 260 ? -8.014 -2.984 -33.125 1.00 50.09 260 VAL A N 1
ATOM 1963 C CA . VAL A 1 260 ? -6.969 -2.024 -33.539 1.00 50.09 260 VAL A CA 1
ATOM 1964 C C . VAL A 1 260 ? -5.589 -2.691 -33.616 1.00 50.09 260 VAL A C 1
ATOM 1966 O O . VAL A 1 260 ? -4.819 -2.393 -34.527 1.00 50.09 260 VAL A O 1
ATOM 1969 N N . ALA A 1 261 ? -5.298 -3.654 -32.736 1.00 45.38 261 ALA A N 1
ATOM 1970 C CA . ALA A 1 261 ? -4.091 -4.478 -32.843 1.00 45.38 261 ALA A CA 1
ATOM 1971 C C . ALA A 1 261 ? -4.115 -5.410 -34.074 1.00 45.38 261 ALA A C 1
ATOM 1973 O O . ALA A 1 261 ? -3.071 -5.666 -34.669 1.00 45.38 261 ALA A O 1
ATOM 1974 N N . ALA A 1 262 ? -5.298 -5.881 -34.484 1.00 40.75 262 ALA A N 1
ATOM 1975 C CA . ALA A 1 262 ? -5.468 -6.736 -35.659 1.00 40.75 262 ALA A CA 1
ATOM 1976 C C . ALA A 1 262 ? -5.437 -5.958 -36.990 1.00 40.75 262 ALA A C 1
ATOM 1978 O O . ALA A 1 262 ? -4.938 -6.475 -37.982 1.00 40.75 262 ALA A O 1
ATOM 1979 N N . LEU A 1 263 ? -5.907 -4.707 -37.029 1.00 45.03 263 LEU A N 1
ATOM 1980 C CA . LEU A 1 263 ? -5.900 -3.884 -38.252 1.00 45.03 263 LEU A CA 1
ATOM 1981 C C . LEU A 1 263 ? -4.515 -3.315 -38.609 1.00 45.03 263 LEU A C 1
ATOM 1983 O O . LEU A 1 263 ? -4.300 -2.912 -39.749 1.00 45.03 263 LEU A O 1
ATOM 1987 N N . GLY A 1 264 ? -3.563 -3.321 -37.669 1.00 42.50 264 GLY A N 1
ATOM 1988 C CA . GLY A 1 264 ? -2.157 -2.986 -37.927 1.00 42.50 264 GLY A CA 1
ATOM 1989 C C . GLY A 1 264 ? -1.308 -4.155 -38.443 1.00 42.50 264 GLY A C 1
ATOM 1990 O O . GLY A 1 264 ? -0.143 -3.959 -38.783 1.00 42.50 264 GLY A O 1
ATOM 1991 N N . ALA A 1 265 ? -1.866 -5.365 -38.507 1.00 41.69 265 ALA A N 1
ATOM 1992 C CA . ALA A 1 265 ? -1.158 -6.556 -38.942 1.00 41.69 265 ALA A CA 1
ATOM 1993 C C . ALA A 1 265 ? -1.966 -7.268 -40.029 1.00 41.69 265 ALA A C 1
ATOM 1995 O O . ALA A 1 265 ? -2.882 -8.020 -39.711 1.00 41.69 265 ALA A O 1
ATOM 1996 N N . LEU A 1 266 ? -1.603 -7.034 -41.300 1.00 41.75 266 LEU A N 1
ATOM 1997 C CA . LEU A 1 266 ? -1.312 -8.039 -42.348 1.00 41.75 266 LEU A CA 1
ATOM 1998 C C . LEU A 1 266 ? -1.278 -7.385 -43.753 1.00 41.75 266 LEU A C 1
ATOM 2000 O O . LEU A 1 266 ? -2.034 -6.445 -43.989 1.00 41.75 266 LEU A O 1
ATOM 2004 N N . PRO A 1 267 ? -0.398 -7.843 -44.678 1.00 45.53 267 PRO A N 1
ATOM 2005 C CA . PRO A 1 267 ? -0.068 -9.250 -44.886 1.00 45.53 267 PRO A CA 1
ATOM 2006 C C . PRO A 1 267 ? 1.422 -9.596 -44.732 1.00 45.53 267 PRO A C 1
ATOM 2008 O O . PRO A 1 267 ? 2.267 -9.140 -45.488 1.00 45.53 267 PRO A O 1
ATOM 2011 N N . CYS A 1 268 ? 1.703 -10.478 -43.775 1.00 35.00 268 CYS A N 1
ATOM 2012 C CA . CYS A 1 268 ? 2.791 -11.460 -43.731 1.00 35.00 268 CYS A CA 1
ATOM 2013 C C . CYS A 1 268 ? 2.410 -12.513 -42.667 1.00 35.00 268 CYS A C 1
ATOM 2015 O O . CYS A 1 268 ? 3.023 -12.617 -41.604 1.00 35.00 268 CYS A O 1
ATOM 2017 N N . VAL A 1 269 ? 1.329 -13.268 -42.920 1.00 45.34 269 VAL A N 1
ATOM 2018 C CA . VAL A 1 269 ? 1.031 -14.489 -42.153 1.00 45.34 269 VAL A CA 1
ATOM 2019 C C . VAL A 1 269 ? 2.046 -15.524 -42.622 1.00 45.34 269 VAL A C 1
ATOM 2021 O O . VAL A 1 269 ? 1.920 -16.059 -43.719 1.00 45.34 269 VAL A O 1
ATOM 2024 N N . GLY A 1 270 ? 3.073 -15.775 -41.816 1.00 39.22 270 GLY A N 1
ATOM 2025 C CA . GLY A 1 270 ? 4.033 -16.838 -42.107 1.00 39.22 270 GLY A CA 1
ATOM 2026 C C . GLY A 1 270 ? 5.009 -17.193 -40.987 1.00 39.22 270 GLY A C 1
ATOM 2027 O O . GLY A 1 270 ? 5.464 -18.328 -40.959 1.00 39.22 270 GLY A O 1
ATOM 2028 N N . ALA A 1 271 ? 5.327 -16.292 -40.045 1.00 40.59 271 ALA A N 1
ATOM 2029 C CA . ALA A 1 271 ? 6.481 -16.537 -39.161 1.00 40.59 271 ALA A CA 1
ATOM 2030 C C . ALA A 1 271 ? 6.358 -16.116 -37.681 1.00 40.59 271 ALA A C 1
ATOM 2032 O O . ALA A 1 271 ? 7.348 -16.174 -36.959 1.00 40.59 271 ALA A O 1
ATOM 2033 N N . CYS A 1 272 ? 5.182 -15.734 -37.173 1.00 38.47 272 CYS A N 1
ATOM 2034 C CA 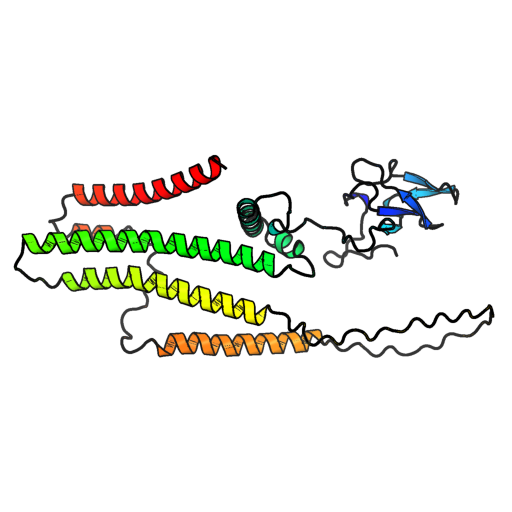. CYS A 1 272 ? 5.074 -15.142 -35.826 1.00 38.47 272 CYS A CA 1
ATOM 2035 C C . CYS A 1 272 ? 4.406 -16.038 -34.767 1.00 38.47 272 CYS A C 1
ATOM 2037 O O . CYS A 1 272 ? 3.636 -15.553 -33.945 1.00 38.47 272 CYS A O 1
ATOM 2039 N N . ALA A 1 273 ? 4.737 -17.331 -34.733 1.00 35.34 273 ALA A N 1
ATOM 2040 C CA . ALA A 1 273 ? 4.406 -18.222 -33.608 1.00 35.34 273 ALA A CA 1
ATOM 2041 C C . ALA A 1 273 ? 5.563 -18.364 -32.589 1.00 35.34 273 ALA A C 1
ATOM 2043 O O . ALA A 1 273 ? 5.674 -19.381 -31.910 1.00 35.34 273 ALA A O 1
ATOM 2044 N N . LEU A 1 274 ? 6.455 -17.368 -32.489 1.00 40.69 274 LEU A N 1
ATOM 2045 C CA . LEU A 1 274 ? 7.757 -17.511 -31.820 1.00 40.69 274 LEU A CA 1
ATOM 2046 C C . LEU A 1 274 ? 8.051 -16.681 -30.548 1.00 40.69 274 LEU A C 1
ATOM 2048 O O . LEU A 1 274 ? 9.163 -16.831 -30.044 1.00 40.69 274 LEU A O 1
ATOM 2052 N N . PRO A 1 275 ? 7.162 -15.866 -29.933 1.00 40.47 275 PRO A N 1
ATOM 2053 C CA . PRO A 1 275 ? 7.596 -15.098 -28.764 1.00 40.47 275 PRO A CA 1
ATOM 2054 C C . PRO A 1 275 ? 7.524 -15.877 -27.438 1.00 40.47 275 PRO A C 1
ATOM 2056 O O . PRO A 1 275 ? 8.064 -15.410 -26.443 1.00 40.47 275 PRO A O 1
ATOM 2059 N N . LEU A 1 276 ? 6.932 -17.079 -27.399 1.00 34.38 276 LEU A N 1
ATOM 2060 C CA . LEU A 1 276 ? 6.874 -17.902 -26.175 1.00 34.38 276 LEU A CA 1
ATOM 2061 C C . LEU A 1 276 ? 8.076 -18.852 -25.997 1.00 34.38 276 LEU A C 1
ATOM 2063 O O . LEU A 1 276 ? 8.243 -19.433 -24.930 1.00 34.38 276 LEU A O 1
ATOM 2067 N N . VAL A 1 277 ? 8.960 -18.967 -26.996 1.00 36.50 277 VAL A N 1
ATOM 2068 C CA . VAL A 1 277 ? 10.148 -19.851 -26.950 1.00 36.50 277 VAL A CA 1
ATOM 2069 C C . VAL A 1 277 ? 11.411 -19.118 -26.451 1.00 36.50 277 VAL A C 1
ATOM 2071 O O . VAL A 1 277 ? 12.405 -19.744 -26.080 1.00 36.50 277 VAL A O 1
ATOM 2074 N N . VAL A 1 278 ? 11.376 -17.785 -26.354 1.00 44.22 278 VAL A N 1
ATOM 2075 C CA . VAL A 1 278 ? 12.563 -16.950 -26.074 1.00 44.22 278 VAL A CA 1
ATOM 2076 C C . VAL A 1 278 ? 13.101 -17.110 -24.644 1.00 44.22 278 VAL A C 1
ATOM 2078 O O . VAL A 1 278 ? 14.287 -16.891 -24.415 1.00 44.22 278 VAL A O 1
ATOM 2081 N N . PHE A 1 279 ? 12.303 -17.602 -23.691 1.00 41.31 279 PHE A N 1
ATOM 2082 C CA . PHE A 1 279 ? 12.787 -17.861 -22.327 1.00 41.31 279 PHE A CA 1
ATOM 2083 C C . PHE A 1 279 ? 13.478 -19.225 -22.129 1.00 41.31 279 PHE A C 1
ATOM 2085 O O . PHE A 1 279 ? 14.070 -19.445 -21.075 1.00 41.31 279 PHE A O 1
ATOM 2092 N N . MET A 1 280 ? 13.473 -20.124 -23.125 1.00 37.94 280 MET A N 1
ATOM 2093 C CA . MET A 1 280 ? 14.114 -21.453 -23.024 1.00 37.94 280 MET A CA 1
ATOM 2094 C C . MET A 1 280 ? 15.271 -21.699 -24.008 1.00 37.94 280 MET A C 1
ATOM 2096 O O . MET A 1 280 ? 15.904 -22.753 -23.957 1.00 37.94 280 MET A O 1
ATOM 2100 N N . ALA A 1 281 ? 15.617 -20.739 -24.869 1.00 40.38 281 ALA A N 1
ATOM 2101 C CA . ALA A 1 281 ? 16.528 -20.982 -25.991 1.00 40.38 281 ALA A CA 1
ATOM 2102 C C . ALA A 1 281 ? 17.988 -20.461 -25.894 1.00 40.38 281 ALA A C 1
ATOM 2104 O O . ALA A 1 281 ? 18.623 -20.389 -26.948 1.00 40.38 281 ALA A O 1
ATOM 2105 N N . PRO A 1 282 ? 18.619 -20.140 -24.739 1.00 45.94 282 PRO A N 1
ATOM 2106 C CA . PRO A 1 282 ? 20.027 -19.727 -24.775 1.00 45.94 282 PRO A CA 1
ATOM 2107 C C . PRO A 1 282 ? 20.985 -20.877 -25.138 1.00 45.94 282 PRO A C 1
ATOM 2109 O O . PRO A 1 282 ? 22.121 -20.622 -25.525 1.00 45.94 282 PRO A O 1
ATOM 2112 N N . ARG A 1 283 ? 20.548 -22.145 -25.059 1.00 48.62 283 ARG A N 1
ATOM 2113 C CA . ARG A 1 283 ? 21.403 -23.314 -25.340 1.00 48.62 283 ARG A CA 1
ATOM 2114 C C . ARG A 1 283 ? 21.445 -23.723 -26.819 1.00 48.62 283 ARG A C 1
ATOM 2116 O O . ARG A 1 283 ? 22.513 -24.049 -27.317 1.00 48.62 283 ARG A O 1
ATOM 2123 N N . VAL A 1 284 ? 20.316 -23.654 -27.529 1.00 47.47 284 VAL A N 1
ATOM 2124 C CA . VAL A 1 284 ? 20.200 -24.139 -28.923 1.00 47.47 284 VAL A CA 1
ATOM 2125 C C . VAL A 1 284 ? 20.742 -23.118 -29.932 1.00 47.47 284 VAL A C 1
ATOM 2127 O O . VAL A 1 284 ? 21.354 -23.494 -30.930 1.00 47.47 284 VAL A O 1
ATOM 2130 N N . LEU A 1 285 ? 20.617 -21.817 -29.640 1.00 50.44 285 LEU A N 1
ATOM 2131 C CA . LEU A 1 285 ? 21.207 -20.762 -30.474 1.00 50.44 285 LEU A CA 1
ATOM 2132 C C . LEU A 1 285 ? 22.749 -20.761 -30.403 1.00 50.44 285 LEU A C 1
ATOM 2134 O O . LEU A 1 285 ? 23.422 -20.376 -31.357 1.00 50.44 285 LEU A O 1
ATOM 2138 N N . PHE A 1 286 ? 23.311 -21.231 -29.283 1.00 48.84 286 PHE A N 1
ATOM 2139 C CA . PHE A 1 286 ? 24.756 -21.302 -29.056 1.00 48.84 286 PHE A CA 1
ATOM 2140 C C . PHE A 1 286 ? 25.420 -22.458 -29.825 1.00 48.84 286 PHE A C 1
ATOM 2142 O O . PHE A 1 286 ? 26.572 -22.332 -30.235 1.00 48.84 286 PHE A O 1
ATOM 2149 N N . GLU A 1 287 ? 24.697 -23.556 -30.081 1.00 49.97 287 GLU A N 1
ATOM 2150 C CA . GLU A 1 287 ? 25.196 -24.673 -30.902 1.00 49.97 287 GLU A CA 1
ATOM 2151 C C . GLU A 1 287 ? 25.140 -24.380 -32.408 1.00 49.97 287 GLU A C 1
ATOM 2153 O O . GLU A 1 287 ? 26.041 -24.784 -33.138 1.00 49.97 287 GLU A O 1
ATOM 2158 N N . GLN A 1 288 ? 24.154 -23.611 -32.878 1.00 49.34 288 GLN A N 1
ATOM 2159 C CA . GLN A 1 288 ? 24.047 -23.237 -34.297 1.00 49.34 288 GLN A CA 1
ATOM 2160 C C . GLN A 1 288 ? 25.100 -22.196 -34.722 1.00 49.34 288 GLN A C 1
ATOM 2162 O O . GLN A 1 288 ? 25.605 -22.242 -35.842 1.00 49.34 288 GLN A O 1
ATOM 2167 N N . LEU A 1 289 ? 25.513 -21.298 -33.820 1.00 50.59 289 LEU A N 1
ATOM 2168 C CA . LEU A 1 289 ? 26.561 -20.303 -34.099 1.00 50.59 289 LEU A CA 1
ATOM 2169 C C . LEU A 1 289 ? 27.992 -20.860 -33.984 1.00 50.59 289 LEU A C 1
ATOM 2171 O O . LEU A 1 289 ? 28.929 -20.246 -34.491 1.00 50.59 289 LEU A O 1
ATOM 2175 N N . ALA A 1 290 ? 28.179 -22.038 -33.380 1.00 50.97 290 ALA A N 1
ATOM 2176 C CA . ALA A 1 290 ? 29.483 -22.699 -33.292 1.00 50.97 290 ALA A CA 1
ATOM 2177 C C . ALA A 1 290 ? 29.949 -23.330 -34.625 1.00 50.97 290 ALA A C 1
ATOM 2179 O O . ALA A 1 290 ? 31.122 -23.683 -34.748 1.00 50.97 290 ALA A O 1
ATOM 2180 N N . GLY A 1 291 ? 29.060 -23.449 -35.622 1.00 44.41 291 GLY A N 1
ATOM 2181 C CA . GLY A 1 291 ? 29.365 -24.010 -36.946 1.00 44.41 291 GLY A CA 1
ATOM 2182 C C . GLY A 1 291 ? 30.025 -23.039 -37.934 1.00 44.41 291 GLY A C 1
ATOM 2183 O O . GLY A 1 291 ? 30.601 -23.478 -38.927 1.00 44.41 291 GLY A O 1
ATOM 2184 N N . VAL A 1 292 ? 29.997 -21.727 -37.673 1.00 49.09 292 VAL A N 1
ATOM 2185 C CA . VAL A 1 292 ? 30.606 -20.715 -38.553 1.00 49.09 292 VAL A CA 1
ATOM 2186 C C . VAL A 1 292 ? 31.991 -20.367 -38.005 1.00 49.09 292 VAL A C 1
ATOM 2188 O O . VAL A 1 292 ? 32.145 -19.529 -37.118 1.00 49.09 292 VAL A O 1
ATOM 2191 N N . GLY A 1 293 ? 33.010 -21.071 -38.505 1.00 46.22 293 GLY A N 1
ATOM 2192 C CA . GLY A 1 293 ? 34.388 -21.129 -37.989 1.00 46.22 293 GLY A CA 1
ATOM 2193 C C . GLY A 1 293 ? 35.233 -19.846 -38.025 1.00 46.22 293 GLY A C 1
ATOM 2194 O O . GLY A 1 293 ? 36.444 -19.937 -38.205 1.00 46.22 293 GLY A O 1
ATOM 2195 N N . VAL A 1 294 ? 34.649 -18.657 -37.849 1.00 50.81 294 VAL A N 1
ATOM 2196 C CA . VAL A 1 294 ? 35.374 -17.371 -37.910 1.00 50.81 294 VAL A CA 1
ATOM 2197 C C . VAL A 1 294 ? 35.246 -16.538 -36.626 1.00 50.81 294 VAL A C 1
ATOM 2199 O O . VAL A 1 294 ? 36.028 -15.611 -36.412 1.00 50.81 294 VAL A O 1
ATOM 2202 N N . LEU A 1 295 ? 34.366 -16.897 -35.684 1.00 46.62 295 LEU A N 1
ATOM 2203 C CA . LEU A 1 295 ? 34.331 -16.223 -34.383 1.00 46.62 295 LEU A CA 1
ATOM 2204 C C . LEU A 1 295 ? 35.310 -16.896 -33.408 1.00 46.62 295 LEU A C 1
ATOM 2206 O O . LEU A 1 295 ? 35.020 -17.937 -32.816 1.00 46.62 295 LEU A O 1
ATOM 2210 N N . LYS A 1 296 ? 36.504 -16.305 -33.249 1.00 58.88 296 LYS A N 1
ATOM 2211 C CA . LYS A 1 296 ? 37.497 -16.736 -32.250 1.00 58.88 296 LYS A CA 1
ATOM 2212 C C . LYS A 1 296 ? 36.801 -16.944 -30.898 1.00 58.88 296 LYS A C 1
ATOM 2214 O O . LYS A 1 296 ? 36.136 -16.053 -30.386 1.00 58.88 296 LYS A O 1
ATOM 2219 N N . ARG A 1 297 ? 37.023 -18.104 -30.268 1.00 55.94 297 ARG A N 1
ATOM 2220 C CA . ARG A 1 297 ? 36.534 -18.475 -28.917 1.00 55.94 297 ARG A CA 1
ATOM 2221 C C . ARG A 1 297 ? 36.688 -17.376 -27.852 1.00 55.94 297 ARG A C 1
ATOM 2223 O O . ARG A 1 297 ? 36.010 -17.417 -26.831 1.00 55.94 297 ARG A O 1
ATOM 2230 N N . THR A 1 298 ? 37.601 -16.431 -28.056 1.00 56.56 298 THR A N 1
ATOM 2231 C CA . THR A 1 298 ? 37.823 -15.265 -27.203 1.00 56.56 298 THR A CA 1
ATOM 2232 C C . THR A 1 298 ? 36.724 -14.206 -27.308 1.00 56.56 298 THR A C 1
ATOM 2234 O O . THR A 1 298 ? 36.306 -13.715 -26.265 1.00 56.56 298 THR A O 1
ATOM 2237 N N . THR A 1 299 ? 36.186 -13.881 -28.487 1.00 64.19 299 THR A N 1
ATOM 2238 C CA . THR A 1 299 ? 35.141 -12.843 -28.621 1.00 64.19 299 THR A CA 1
ATOM 2239 C C . THR A 1 299 ? 33.804 -13.283 -28.039 1.00 64.19 299 THR A C 1
ATOM 2241 O O . THR A 1 299 ? 33.155 -12.489 -27.365 1.00 64.19 299 THR A O 1
ATOM 2244 N N . ALA A 1 300 ? 33.437 -14.560 -28.184 1.00 63.44 300 ALA A N 1
ATOM 2245 C CA . ALA A 1 300 ? 32.246 -15.106 -27.532 1.00 63.44 300 ALA A CA 1
ATOM 2246 C C . ALA A 1 300 ? 32.349 -15.025 -25.997 1.00 63.44 300 ALA A C 1
ATOM 2248 O O . ALA A 1 300 ? 31.411 -14.601 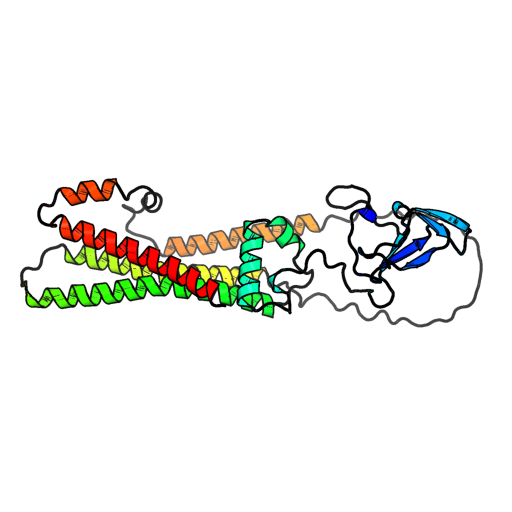-25.333 1.00 63.44 300 ALA A O 1
ATOM 2249 N N . LYS A 1 301 ? 33.518 -15.352 -25.424 1.00 69.88 301 LYS A N 1
ATOM 2250 C CA . LYS A 1 301 ? 33.748 -15.247 -23.973 1.00 69.88 301 LYS A CA 1
ATOM 2251 C C . LYS A 1 301 ? 33.717 -13.802 -23.478 1.00 69.88 301 LYS A C 1
ATOM 2253 O O . LYS A 1 301 ? 33.166 -13.550 -22.412 1.00 69.88 301 LYS A O 1
ATOM 2258 N N . ILE A 1 302 ? 34.281 -12.870 -24.246 1.00 71.69 302 ILE A N 1
ATOM 2259 C CA . ILE A 1 302 ? 34.269 -11.441 -23.910 1.00 71.69 302 ILE A CA 1
ATOM 2260 C C . ILE A 1 302 ? 32.837 -10.903 -23.942 1.00 71.69 302 ILE A C 1
ATOM 2262 O O . ILE A 1 302 ? 32.432 -10.239 -22.995 1.00 71.69 302 ILE A O 1
ATOM 2266 N N . LEU A 1 303 ? 32.043 -11.239 -24.961 1.00 71.12 303 LEU A N 1
ATOM 2267 C CA . LEU A 1 303 ? 30.664 -10.760 -25.068 1.00 71.12 303 LEU A CA 1
ATOM 2268 C C . LEU A 1 303 ? 29.787 -11.293 -23.927 1.00 71.12 303 LEU A C 1
ATOM 2270 O O . LEU A 1 303 ? 29.066 -10.521 -23.298 1.00 71.12 303 LEU A O 1
ATOM 2274 N N . THR A 1 304 ? 29.909 -12.579 -23.584 1.00 76.38 304 THR A N 1
ATOM 2275 C CA . THR A 1 304 ? 29.187 -13.146 -22.437 1.00 76.38 304 THR A CA 1
ATOM 2276 C C . THR A 1 304 ? 29.619 -12.488 -21.127 1.00 76.38 304 THR A C 1
ATOM 2278 O O . THR A 1 304 ? 28.766 -12.133 -20.318 1.00 76.38 304 THR A O 1
ATOM 2281 N N . LEU A 1 305 ? 30.920 -12.256 -20.917 1.00 75.75 305 LEU A N 1
ATOM 2282 C CA . LEU A 1 305 ? 31.422 -11.563 -19.724 1.00 75.75 305 LEU A CA 1
ATOM 2283 C C . LEU A 1 305 ? 30.919 -10.117 -19.638 1.00 75.75 305 LEU A C 1
ATOM 2285 O O . LEU A 1 305 ? 30.523 -9.685 -18.560 1.00 75.75 305 LEU A O 1
ATOM 2289 N N . VAL A 1 306 ? 30.867 -9.395 -20.760 1.00 79.25 306 VAL A N 1
ATOM 2290 C CA . VAL A 1 306 ? 30.377 -8.009 -20.818 1.00 79.25 306 VAL A CA 1
ATOM 2291 C C . VAL A 1 306 ? 28.877 -7.944 -20.533 1.00 79.25 306 VAL A C 1
ATOM 2293 O O . VAL A 1 306 ? 28.456 -7.143 -19.701 1.00 79.25 306 VAL A O 1
ATOM 2296 N N . CYS A 1 307 ? 28.069 -8.819 -21.140 1.00 66.88 307 CYS A N 1
ATOM 2297 C CA . CYS A 1 307 ? 26.630 -8.874 -20.869 1.00 66.88 307 CYS A CA 1
ATOM 2298 C C . CYS A 1 307 ? 26.339 -9.257 -19.411 1.00 66.88 307 CYS A C 1
ATOM 2300 O O . CYS A 1 307 ? 25.522 -8.612 -18.757 1.00 66.88 307 CYS A O 1
ATOM 2302 N N . THR A 1 308 ? 27.045 -10.254 -18.871 1.00 76.31 308 THR A N 1
ATOM 2303 C CA . THR A 1 308 ? 26.865 -10.673 -17.471 1.00 76.31 308 THR A CA 1
ATOM 2304 C C . THR A 1 308 ? 27.334 -9.580 -16.504 1.00 76.31 308 THR A C 1
ATOM 2306 O O . THR A 1 308 ? 26.678 -9.321 -15.498 1.00 76.31 308 THR A O 1
ATOM 2309 N N . GLY A 1 309 ? 28.429 -8.887 -16.834 1.00 80.25 309 GLY A N 1
ATOM 2310 C CA . GLY A 1 309 ? 28.966 -7.770 -16.060 1.00 80.25 309 GLY A CA 1
ATOM 2311 C C . GLY A 1 309 ? 28.037 -6.556 -16.026 1.00 80.25 309 GLY A C 1
ATOM 2312 O O . GLY A 1 309 ? 27.857 -5.975 -14.964 1.00 80.25 309 GLY A O 1
ATOM 2313 N N . LEU A 1 310 ? 27.388 -6.206 -17.140 1.00 71.50 310 LEU A N 1
ATOM 2314 C CA . LEU A 1 310 ? 26.404 -5.113 -17.202 1.00 71.50 310 LEU A CA 1
ATOM 2315 C C . LEU A 1 310 ? 25.144 -5.410 -16.379 1.00 71.50 310 LEU A C 1
ATOM 2317 O O . LEU A 1 310 ? 24.636 -4.528 -15.682 1.00 71.50 310 LEU A O 1
ATOM 2321 N N . VAL A 1 311 ? 24.667 -6.655 -16.414 1.00 71.75 311 VAL A N 1
ATOM 2322 C CA . VAL A 1 311 ? 23.533 -7.101 -15.588 1.00 71.75 311 VAL A CA 1
ATOM 2323 C C . VAL A 1 311 ? 23.905 -7.080 -14.103 1.00 71.75 311 VAL A C 1
ATOM 2325 O O . VAL A 1 311 ? 23.160 -6.555 -13.281 1.00 71.75 311 VAL A O 1
ATOM 2328 N N . LEU A 1 312 ? 25.092 -7.568 -13.740 1.00 71.81 312 LEU A N 1
ATOM 2329 C CA . LEU A 1 312 ? 25.571 -7.503 -12.358 1.00 71.81 312 LEU A CA 1
ATOM 2330 C C . LEU A 1 312 ? 25.813 -6.064 -11.893 1.00 71.81 312 LEU A C 1
ATOM 2332 O O . LEU A 1 312 ? 25.444 -5.728 -10.775 1.00 71.81 312 LEU A O 1
ATOM 2336 N N . ALA A 1 313 ? 26.371 -5.198 -12.738 1.00 67.31 313 ALA A N 1
ATOM 2337 C CA . ALA A 1 313 ? 26.623 -3.800 -12.401 1.00 67.31 313 ALA A CA 1
ATOM 2338 C C . ALA A 1 313 ? 25.322 -3.018 -12.177 1.00 67.31 313 ALA A C 1
ATOM 2340 O O . ALA A 1 313 ? 25.253 -2.212 -11.255 1.00 67.31 313 ALA A O 1
ATOM 2341 N N . THR A 1 314 ? 24.276 -3.282 -12.964 1.00 64.25 314 THR A N 1
ATOM 2342 C CA . THR A 1 314 ? 22.955 -2.660 -12.765 1.00 64.25 314 THR A CA 1
ATOM 2343 C C . THR A 1 314 ? 22.274 -3.155 -11.492 1.00 64.25 314 THR A C 1
ATOM 2345 O O . THR A 1 314 ? 21.730 -2.342 -10.745 1.00 64.25 314 THR A O 1
ATOM 2348 N N . ILE A 1 315 ? 22.377 -4.451 -11.183 1.00 72.69 315 ILE A N 1
ATOM 2349 C CA . ILE A 1 315 ? 21.889 -5.014 -9.915 1.00 72.69 315 ILE A CA 1
ATOM 2350 C C . ILE A 1 315 ? 22.656 -4.412 -8.727 1.00 72.69 315 ILE A C 1
ATOM 2352 O O . ILE A 1 315 ? 22.041 -3.919 -7.785 1.00 72.69 315 ILE A O 1
ATOM 2356 N N . VAL A 1 316 ? 23.991 -4.388 -8.774 1.00 75.50 316 VAL A N 1
ATOM 2357 C CA . VAL A 1 316 ? 24.836 -3.834 -7.703 1.00 75.50 316 VAL A CA 1
ATOM 2358 C C . VAL A 1 316 ? 24.592 -2.338 -7.525 1.00 75.50 316 VAL A C 1
ATOM 2360 O O . VAL A 1 316 ? 24.479 -1.882 -6.392 1.00 75.50 316 VAL A O 1
ATOM 2363 N N . TRP A 1 317 ? 24.444 -1.575 -8.610 1.00 82.94 317 TRP A N 1
ATOM 2364 C CA . TRP A 1 317 ? 24.112 -0.153 -8.539 1.00 82.94 317 TRP A CA 1
ATOM 2365 C C . TRP A 1 317 ? 22.732 0.082 -7.912 1.00 82.94 317 TRP A C 1
ATOM 2367 O O . TRP A 1 317 ? 22.602 0.968 -7.070 1.00 82.94 317 TRP A O 1
ATOM 2377 N N . MET A 1 318 ? 21.731 -0.751 -8.226 1.00 70.56 318 MET A N 1
ATOM 2378 C CA . MET A 1 318 ? 20.432 -0.719 -7.540 1.00 70.56 318 MET A CA 1
ATOM 2379 C C . MET A 1 318 ? 20.570 -0.987 -6.036 1.00 70.56 318 MET A C 1
ATOM 2381 O O . MET A 1 318 ? 20.004 -0.244 -5.238 1.00 70.56 318 MET A O 1
ATOM 2385 N N . PHE A 1 319 ? 21.352 -1.991 -5.627 1.00 65.69 319 PHE A N 1
ATOM 2386 C CA . PHE A 1 319 ? 21.599 -2.265 -4.205 1.00 65.69 319 PHE A CA 1
ATOM 2387 C C . PHE A 1 319 ? 22.364 -1.132 -3.508 1.00 65.69 319 PHE A C 1
ATOM 2389 O O . PHE A 1 319 ? 22.034 -0.772 -2.380 1.00 65.69 319 PHE A O 1
ATOM 2396 N N . PHE A 1 320 ? 23.352 -0.533 -4.175 1.00 64.44 320 PHE A N 1
ATOM 2397 C CA . PHE A 1 320 ? 24.156 0.553 -3.612 1.00 64.44 320 PHE A CA 1
ATOM 2398 C C . PHE A 1 320 ? 23.348 1.851 -3.475 1.00 64.44 320 PHE A C 1
ATOM 2400 O O . PHE A 1 320 ? 23.436 2.531 -2.455 1.00 64.44 320 PHE A O 1
ATOM 2407 N N . ALA A 1 321 ? 22.492 2.161 -4.453 1.00 60.69 321 ALA A N 1
ATOM 2408 C CA . ALA A 1 321 ? 21.562 3.287 -4.386 1.00 60.69 321 ALA A CA 1
ATOM 2409 C C . ALA A 1 321 ? 20.518 3.126 -3.264 1.00 60.69 321 ALA A C 1
ATOM 2411 O O . ALA A 1 321 ? 20.076 4.120 -2.691 1.00 60.69 321 ALA A O 1
ATOM 2412 N N . VAL A 1 322 ? 20.151 1.885 -2.928 1.00 53.16 322 VAL A N 1
ATOM 2413 C CA . VAL A 1 322 ? 19.265 1.558 -1.798 1.00 53.16 322 VAL A CA 1
ATOM 2414 C C . VAL A 1 322 ? 19.992 1.632 -0.451 1.00 53.16 322 VAL A C 1
ATOM 2416 O O . VAL A 1 322 ? 19.369 1.975 0.543 1.00 53.16 322 VAL A O 1
ATOM 2419 N N . ALA A 1 323 ? 21.292 1.329 -0.399 1.00 50.38 323 ALA A N 1
ATOM 2420 C CA . ALA A 1 323 ? 22.069 1.335 0.843 1.00 50.38 323 ALA A CA 1
ATOM 2421 C C . ALA A 1 323 ? 22.525 2.735 1.296 1.00 50.38 323 ALA A C 1
ATOM 2423 O O . ALA A 1 323 ? 22.825 2.923 2.472 1.00 50.38 323 ALA A O 1
ATOM 2424 N N . MET A 1 324 ? 22.609 3.706 0.381 1.00 52.50 324 MET A N 1
ATOM 2425 C CA . MET A 1 324 ? 23.089 5.066 0.680 1.00 52.50 324 MET A CA 1
ATOM 2426 C C . MET A 1 324 ? 21.985 6.077 1.042 1.00 52.50 324 MET A C 1
ATOM 2428 O O . MET A 1 324 ? 22.293 7.253 1.226 1.00 52.50 324 MET A O 1
ATOM 2432 N N . ASN A 1 325 ? 20.726 5.647 1.149 1.00 46.44 325 ASN A N 1
ATOM 2433 C CA . ASN A 1 325 ? 19.559 6.482 1.475 1.00 46.44 325 ASN A CA 1
ATOM 2434 C C . ASN A 1 325 ? 18.745 5.867 2.619 1.00 46.44 325 ASN A C 1
ATOM 2436 O O . ASN A 1 325 ? 18.105 6.639 3.367 1.00 46.44 325 ASN A O 1
#